Protein AF-A0A2D9TF20-F1 (afdb_monomer)

Foldseek 3Di:
DVVLLVLLVVLLVQLVVLLVVLVVLVPDDDPDPPDLDPRVLVSLLVNLVSLLVLLQSLVVNLLSLLVCVVVCVDPVVVVLLVPFDPLLSVLLVCSSCLSNVNDDPDDLLSVLNVLSPQLHDCPVPCVLLVVLLCVLAVVPPPDVSNVVQAWQDDPDPVRTGRSSSSSSSVSSSVVSCCPVVPHDNSVSSSVSSVSSSSSSVSSSVSVVVVVVVVVVVVVPPD

Nearest PDB structures (foldseek):
  8oi2-assembly1_B  TM=2.979E-01  e=5.729E-01  Helicobacter pylori G27
  8dl6-assembly1_A  TM=1.560E-01  e=9.876E+00  Homo sapiens

Solvent-accessible surface area (backbone atoms only — not comparable to full-atom values): 12323 Å² total; per-residue (Å²): 107,70,70,57,57,52,51,53,50,49,52,43,50,50,44,52,51,45,49,50,52,41,52,60,56,68,68,51,77,61,96,50,88,85,55,91,42,73,67,48,51,50,53,51,38,50,49,54,49,39,47,29,49,48,22,34,55,53,47,53,48,31,52,49,48,43,76,39,48,70,58,64,69,32,70,68,49,46,51,39,50,69,73,38,58,74,65,38,44,47,48,39,51,53,53,51,28,52,36,64,71,51,81,66,92,82,44,69,64,58,57,40,49,53,56,30,64,76,54,28,73,51,87,89,40,56,66,57,40,48,53,9,35,42,59,56,67,64,64,76,66,90,48,76,65,55,79,66,44,62,60,41,84,42,99,41,77,90,51,39,44,59,44,41,60,41,48,8,49,47,40,35,56,48,70,68,61,41,50,82,73,80,45,56,55,63,59,46,50,50,51,42,46,51,54,51,40,56,24,48,49,55,46,53,54,43,45,52,52,52,53,52,51,56,58,54,70,67,70,76,78,126

Sequence (222 aa):
MDQLFLALALVFNDLKGMSWFHLQLAQRPAEDAEAISGYNGQRTGMLIQSIRMIAGIIHELLELLRKFEDTLKDSEVRRVLGTVDVVARKQWRELVALANGKEGKSSELAKALMRVRHVTFHYYNPAALAVGYEDHFLSGRADPASAAAYFSDGETMERTRFYYADAAAHRMLEGMGGLSGGRDPAKAVAETARIVNEAIKPILIEFIRQRRKAARGKGTGT

Radius of gyration: 21.11 Å; Cα contacts (8 Å, |Δi|>4): 215; chains: 1; bounding box: 47×29×80 Å

Secondary structure (DSSP, 8-state):
-HHHHHHHHHHHHHHHHHHHHHHHHHTSPPSSTT---HHHHHHHHHHHHHHHHHHHHHHHHHHHHHHTHHHHTSHHHHHHHHHS-HHHHHHHHHHHHHHTT---S--HHHHHHHHHHHHS-GGG-HHHHHHHHIIIIIS----TTTTT-S-EE-SSTTTEE-HHHHHHHHHHHIIIIITTTT--HHHHHHHHHHHHHHHHHHHHHHHHHHHHHHHHHTSS--

Mean predicted aligned error: 7.96 Å

Structure (mmCIF, N/CA/C/O backbone):
data_AF-A0A2D9TF20-F1
#
_entry.id   AF-A0A2D9TF20-F1
#
loop_
_atom_site.group_PDB
_atom_site.id
_atom_site.type_symbol
_atom_site.label_atom_id
_atom_site.label_alt_id
_atom_site.label_comp_id
_atom_site.label_asym_id
_atom_site.label_entity_id
_atom_site.label_seq_id
_atom_site.pdbx_PDB_ins_code
_atom_site.Cartn_x
_atom_site.Cartn_y
_atom_site.Cartn_z
_atom_site.occupancy
_atom_site.B_iso_or_equiv
_atom_site.auth_seq_id
_atom_site.auth_comp_id
_atom_site.auth_asym_id
_atom_site.auth_atom_id
_atom_site.pdbx_PDB_model_num
ATOM 1 N N . MET A 1 1 ? -11.536 -9.910 17.970 1.00 85.62 1 MET A N 1
ATOM 2 C CA . MET A 1 1 ? -11.080 -8.501 18.001 1.00 85.62 1 MET A CA 1
ATOM 3 C C . MET A 1 1 ? -9.554 -8.364 18.023 1.00 85.62 1 MET A C 1
ATOM 5 O O . MET A 1 1 ? -9.035 -7.735 17.115 1.00 85.62 1 MET A O 1
ATOM 9 N N . ASP A 1 2 ? -8.822 -8.949 18.981 1.00 90.06 2 ASP A N 1
ATOM 10 C CA . ASP A 1 2 ? -7.355 -8.756 19.090 1.00 90.06 2 ASP A CA 1
ATOM 11 C C . ASP A 1 2 ? -6.576 -9.147 17.824 1.00 90.06 2 ASP A C 1
ATOM 13 O O . ASP A 1 2 ? -5.661 -8.437 17.422 1.00 90.06 2 ASP A O 1
ATOM 17 N N . GLN A 1 3 ? -6.998 -10.219 17.145 1.00 93.50 3 GLN A N 1
ATOM 18 C CA . GLN A 1 3 ? -6.426 -10.642 15.861 1.00 93.50 3 GLN A CA 1
ATOM 19 C C . GLN A 1 3 ? -6.528 -9.553 14.780 1.00 93.50 3 GLN A C 1
ATOM 21 O O . GLN A 1 3 ? -5.562 -9.311 14.065 1.00 93.50 3 GLN A O 1
ATOM 26 N N . LEU A 1 4 ? -7.672 -8.861 14.695 1.00 94.19 4 LEU A N 1
ATOM 27 C CA . LEU A 1 4 ? -7.872 -7.765 13.746 1.00 94.19 4 LEU A CA 1
ATOM 28 C C . LEU A 1 4 ? -6.923 -6.603 14.056 1.00 94.19 4 LEU A C 1
ATOM 30 O O . LEU A 1 4 ? -6.249 -6.112 13.161 1.00 94.19 4 LEU A O 1
ATOM 34 N N . PHE A 1 5 ? -6.837 -6.174 15.317 1.00 95.25 5 PHE A N 1
ATOM 35 C CA . PHE A 1 5 ? -5.965 -5.056 15.691 1.00 95.25 5 PHE A CA 1
ATOM 36 C C . PHE A 1 5 ? -4.477 -5.389 15.556 1.00 95.25 5 PHE A C 1
ATOM 38 O O . PHE A 1 5 ? -3.696 -4.513 15.191 1.00 95.25 5 PHE A O 1
ATOM 45 N N . LEU A 1 6 ? -4.085 -6.642 15.794 1.00 96.25 6 LEU A N 1
ATOM 46 C CA . LEU A 1 6 ? -2.729 -7.109 15.520 1.00 96.25 6 LEU A CA 1
ATOM 47 C C . LEU A 1 6 ? -2.416 -7.047 14.019 1.00 96.25 6 LEU A C 1
ATOM 49 O O . LEU A 1 6 ? -1.381 -6.507 13.636 1.00 96.25 6 LEU A O 1
ATOM 53 N N . ALA A 1 7 ? -3.328 -7.527 13.170 1.00 97.25 7 ALA A N 1
ATOM 54 C CA . ALA A 1 7 ? -3.173 -7.452 11.719 1.00 97.25 7 ALA A CA 1
ATOM 55 C C . ALA A 1 7 ? -3.120 -5.996 11.218 1.00 97.25 7 ALA A C 1
ATOM 57 O O . ALA A 1 7 ? -2.245 -5.651 10.432 1.00 97.25 7 ALA A O 1
ATOM 58 N N . LEU A 1 8 ? -3.981 -5.111 11.733 1.00 96.69 8 LEU A N 1
ATOM 59 C CA . LEU A 1 8 ? -3.942 -3.677 11.418 1.00 96.69 8 LEU A CA 1
ATOM 60 C C . LEU A 1 8 ? -2.616 -3.023 11.839 1.00 96.69 8 LEU A C 1
ATOM 62 O O . LEU A 1 8 ? -2.118 -2.143 11.139 1.00 96.69 8 LEU A O 1
ATOM 66 N N . ALA A 1 9 ? -2.030 -3.446 12.963 1.00 97.44 9 ALA A N 1
ATOM 67 C CA . ALA A 1 9 ? -0.724 -2.962 13.403 1.00 97.44 9 ALA A CA 1
ATOM 68 C C . ALA A 1 9 ? 0.411 -3.414 12.476 1.00 97.44 9 ALA A C 1
ATOM 70 O O . ALA A 1 9 ? 1.308 -2.617 12.194 1.00 97.44 9 ALA A O 1
ATOM 71 N N . LEU A 1 10 ? 0.356 -4.649 11.971 1.00 97.69 10 LEU A N 1
ATOM 72 C CA . LEU A 1 10 ? 1.299 -5.136 10.961 1.00 97.69 10 LEU A CA 1
ATOM 73 C C . LEU A 1 10 ? 1.160 -4.357 9.651 1.00 97.69 10 LEU A C 1
ATOM 75 O O . LEU A 1 10 ? 2.143 -3.785 9.195 1.00 97.69 10 LEU A O 1
ATOM 79 N N . VAL A 1 11 ? -0.064 -4.204 9.134 1.00 96.81 11 VAL A N 1
ATOM 80 C CA . VAL A 1 11 ? -0.332 -3.398 7.929 1.00 96.81 11 VAL A CA 1
ATOM 81 C C . VAL A 1 11 ? 0.218 -1.977 8.072 1.00 96.81 11 VAL A C 1
ATOM 83 O O . VAL A 1 11 ? 0.866 -1.471 7.158 1.00 96.81 11 VAL A O 1
ATOM 86 N N . PHE A 1 12 ? -0.004 -1.329 9.221 1.00 96.75 12 PHE A N 1
ATOM 87 C CA . PHE A 1 12 ? 0.538 0.006 9.484 1.00 96.75 12 PHE A CA 1
ATOM 88 C C . PHE A 1 12 ? 2.073 0.033 9.401 1.00 96.75 12 PHE A C 1
ATOM 90 O O . PHE A 1 12 ? 2.652 0.935 8.788 1.00 96.75 12 PHE A O 1
ATOM 97 N N . ASN A 1 13 ? 2.742 -0.948 10.014 1.00 97.44 13 ASN A N 1
ATOM 98 C CA . ASN A 1 13 ? 4.200 -1.043 9.989 1.00 97.44 13 ASN A CA 1
ATOM 99 C C . ASN A 1 13 ? 4.727 -1.287 8.571 1.00 97.44 13 ASN A C 1
ATOM 101 O O . ASN A 1 13 ? 5.670 -0.607 8.163 1.00 97.44 13 ASN A O 1
ATOM 105 N N . ASP A 1 14 ? 4.095 -2.183 7.816 1.00 96.38 14 ASP A N 1
ATOM 106 C CA . ASP A 1 14 ? 4.495 -2.528 6.452 1.00 96.38 14 ASP A CA 1
ATOM 107 C C . ASP A 1 14 ? 4.311 -1.338 5.507 1.00 96.38 14 ASP A C 1
ATOM 109 O O . ASP A 1 14 ? 5.239 -0.969 4.784 1.00 96.38 14 ASP A O 1
ATOM 113 N N . LEU A 1 15 ? 3.163 -0.650 5.570 1.00 94.62 15 LEU A N 1
ATOM 114 C CA . LEU A 1 15 ? 2.932 0.568 4.789 1.00 94.62 15 LEU A CA 1
ATOM 115 C C . LEU A 1 15 ? 3.922 1.667 5.154 1.00 94.62 15 LEU A C 1
ATOM 117 O O . LEU A 1 15 ? 4.441 2.340 4.262 1.00 94.62 15 LEU A O 1
ATOM 121 N N . LYS A 1 16 ? 4.203 1.869 6.448 1.00 94.00 16 LYS A N 1
ATOM 122 C CA . LYS A 1 16 ? 5.203 2.848 6.896 1.00 94.00 16 LYS A CA 1
ATOM 123 C C . LYS A 1 16 ? 6.591 2.500 6.352 1.00 94.00 16 LYS A C 1
ATOM 125 O O . LYS A 1 16 ? 7.258 3.381 5.812 1.00 94.00 16 LYS A O 1
ATOM 130 N N . GLY A 1 17 ? 7.018 1.247 6.498 1.00 94.62 17 GLY A N 1
ATOM 131 C CA . GLY A 1 17 ? 8.325 0.768 6.051 1.00 94.62 17 GLY A CA 1
ATOM 132 C C . GLY A 1 17 ? 8.493 0.890 4.540 1.00 94.62 17 GLY A C 1
ATOM 133 O O . GLY A 1 17 ? 9.471 1.472 4.076 1.00 94.62 17 GLY A O 1
ATOM 134 N N . MET A 1 18 ? 7.499 0.438 3.775 1.00 93.88 18 MET A N 1
ATOM 135 C CA . MET A 1 18 ? 7.530 0.518 2.315 1.00 93.88 18 MET A CA 1
ATOM 136 C C . MET A 1 18 ? 7.428 1.950 1.792 1.00 93.88 18 MET A C 1
ATOM 138 O O . MET A 1 18 ? 8.130 2.293 0.841 1.00 93.88 18 MET A O 1
ATOM 142 N N . SER A 1 19 ? 6.627 2.810 2.428 1.00 90.38 19 SER A N 1
ATOM 143 C CA . SER A 1 19 ? 6.580 4.238 2.074 1.00 90.38 19 SER A CA 1
ATOM 144 C C . SER A 1 19 ? 7.924 4.913 2.338 1.00 90.38 19 SER A C 1
ATOM 146 O O . SER A 1 19 ? 8.400 5.692 1.515 1.00 90.38 19 SER A O 1
ATOM 148 N N . TRP A 1 20 ? 8.571 4.592 3.462 1.00 90.88 20 TRP A N 1
ATOM 149 C CA . TRP A 1 20 ? 9.906 5.098 3.768 1.00 90.88 20 TRP A CA 1
ATOM 150 C C . TRP A 1 20 ? 10.942 4.616 2.750 1.00 90.88 20 TRP A C 1
ATOM 152 O O . TRP A 1 20 ? 11.675 5.434 2.203 1.00 90.88 20 TRP A O 1
ATOM 162 N N . PHE A 1 21 ? 10.963 3.316 2.442 1.00 92.25 21 PHE A N 1
ATOM 163 C CA . PHE A 1 21 ? 11.839 2.743 1.419 1.00 92.25 21 PHE A CA 1
ATOM 164 C C . PHE A 1 21 ? 11.663 3.436 0.060 1.00 92.25 21 PHE A C 1
ATOM 166 O O . PHE A 1 21 ? 12.650 3.847 -0.550 1.00 92.25 21 PHE A O 1
ATOM 173 N N . HIS A 1 22 ? 10.415 3.632 -0.378 1.00 90.81 22 HIS A N 1
ATOM 174 C CA . HIS A 1 22 ? 10.099 4.346 -1.614 1.00 90.81 22 HIS A CA 1
ATOM 175 C C . HIS A 1 22 ? 10.655 5.777 -1.608 1.00 90.81 22 HIS A C 1
ATOM 177 O O . HIS A 1 22 ? 11.316 6.183 -2.561 1.00 90.81 22 HIS A O 1
ATOM 183 N N . LEU A 1 23 ? 10.442 6.528 -0.521 1.00 88.88 23 LEU A N 1
ATOM 184 C CA . LEU A 1 23 ? 10.947 7.898 -0.382 1.00 88.88 23 LEU A CA 1
ATOM 185 C C . LEU A 1 23 ? 12.477 7.958 -0.429 1.00 88.88 23 LEU A C 1
ATOM 187 O O . LEU A 1 23 ? 13.030 8.803 -1.130 1.00 88.88 23 LEU A O 1
ATOM 191 N N . GLN A 1 24 ? 13.160 7.056 0.279 1.00 90.56 24 GLN A N 1
ATOM 192 C CA . GLN A 1 24 ? 14.624 6.988 0.276 1.00 90.56 24 GLN A CA 1
ATOM 193 C C . GLN A 1 24 ? 15.176 6.672 -1.115 1.00 90.56 24 GLN A C 1
ATOM 195 O O . GLN A 1 24 ? 16.173 7.252 -1.539 1.00 90.56 24 GLN A O 1
ATOM 200 N N . LEU A 1 25 ? 14.514 5.779 -1.850 1.00 89.38 25 LEU A N 1
ATOM 201 C CA . LEU A 1 25 ? 14.895 5.453 -3.217 1.00 89.38 25 LEU A CA 1
ATOM 202 C C . LEU A 1 25 ? 14.636 6.621 -4.182 1.00 89.38 25 LEU A C 1
ATOM 204 O O . LEU A 1 25 ? 15.485 6.917 -5.020 1.00 89.38 25 LEU A O 1
ATOM 208 N N . ALA A 1 26 ? 13.501 7.311 -4.043 1.00 86.38 26 ALA A N 1
ATOM 209 C CA . ALA A 1 26 ? 13.135 8.448 -4.888 1.00 86.38 26 ALA A CA 1
ATOM 210 C C . ALA A 1 26 ? 14.089 9.642 -4.719 1.00 86.38 26 ALA A C 1
ATOM 212 O O . ALA A 1 26 ? 14.324 10.376 -5.677 1.00 86.38 26 ALA A O 1
ATOM 213 N N . GLN A 1 27 ? 14.668 9.809 -3.525 1.00 88.06 27 GLN A N 1
ATOM 214 C CA . GLN A 1 27 ? 15.665 10.843 -3.225 1.00 88.06 27 GLN A CA 1
ATOM 215 C C . GLN A 1 27 ? 17.040 10.575 -3.848 1.00 88.06 27 GLN A C 1
ATOM 217 O O . GLN A 1 27 ? 17.848 11.498 -3.938 1.00 88.06 27 GLN A O 1
ATOM 222 N N . ARG A 1 28 ? 17.331 9.343 -4.285 1.00 86.25 28 ARG A N 1
ATOM 223 C CA . ARG A 1 28 ? 18.587 9.062 -4.989 1.00 86.25 28 ARG A CA 1
ATOM 224 C C . ARG A 1 28 ? 18.530 9.689 -6.385 1.00 86.25 28 ARG A C 1
ATOM 226 O O . ARG A 1 28 ? 17.554 9.426 -7.097 1.00 86.25 28 ARG A O 1
ATOM 233 N N . PRO A 1 29 ? 19.524 10.498 -6.787 1.00 82.88 29 PRO A N 1
ATOM 234 C CA . PRO A 1 29 ? 19.562 11.061 -8.130 1.00 82.88 29 PRO A CA 1
ATOM 235 C C . PRO A 1 29 ? 19.776 9.956 -9.172 1.00 82.88 29 PRO A C 1
ATOM 237 O O . PRO A 1 29 ? 20.287 8.881 -8.856 1.00 82.88 29 PRO A O 1
ATOM 240 N N . ALA A 1 30 ? 19.364 10.216 -10.411 1.00 82.06 30 ALA A N 1
ATOM 241 C CA . ALA A 1 30 ? 19.899 9.480 -11.554 1.00 82.06 30 ALA A CA 1
ATOM 242 C C . ALA A 1 30 ? 21.389 9.834 -11.720 1.00 82.06 30 ALA A C 1
ATOM 244 O O . ALA A 1 30 ? 21.788 10.936 -11.342 1.00 82.06 30 ALA A O 1
ATOM 245 N N . GLU A 1 31 ? 22.202 8.926 -12.268 1.00 80.38 31 GLU A N 1
ATOM 246 C CA . GLU A 1 31 ? 23.602 9.247 -12.614 1.00 80.38 31 GLU A CA 1
ATOM 247 C C . GLU A 1 31 ? 23.651 10.354 -13.677 1.00 80.38 31 GLU A C 1
ATOM 249 O O . GLU A 1 31 ? 24.335 11.360 -13.514 1.00 80.38 31 GLU A O 1
ATOM 254 N N . ASP A 1 32 ? 22.842 10.178 -14.717 1.00 83.62 32 ASP A N 1
ATOM 255 C CA . ASP A 1 32 ? 22.479 11.157 -15.736 1.00 83.62 32 ASP A CA 1
ATOM 256 C C . ASP A 1 32 ? 21.004 10.895 -16.069 1.00 83.62 32 ASP A C 1
ATOM 258 O O . ASP A 1 32 ? 20.616 9.746 -16.278 1.00 83.62 32 ASP A O 1
ATOM 262 N N . ALA A 1 33 ? 20.159 11.928 -16.031 1.00 74.12 33 ALA A N 1
ATOM 263 C CA . ALA A 1 33 ? 18.711 11.782 -16.187 1.00 74.12 33 ALA A CA 1
ATOM 264 C C . ALA A 1 33 ? 18.307 11.248 -17.571 1.00 74.12 33 ALA A C 1
ATOM 266 O O . ALA A 1 33 ? 17.284 10.573 -17.674 1.00 74.12 33 ALA A O 1
ATOM 267 N N . GLU A 1 34 ? 19.123 11.507 -18.594 1.00 76.25 34 GLU A N 1
ATOM 268 C CA . GLU A 1 34 ? 18.866 11.095 -19.979 1.00 76.25 34 GLU A CA 1
ATOM 269 C C . GLU A 1 34 ? 19.613 9.803 -20.353 1.00 76.25 34 GLU A C 1
ATOM 271 O O . GLU A 1 34 ? 19.370 9.213 -21.407 1.00 76.25 34 GLU A O 1
ATOM 276 N N . ALA A 1 35 ? 20.522 9.325 -19.495 1.00 81.38 35 ALA A N 1
ATOM 277 C CA . ALA A 1 35 ? 21.311 8.139 -19.790 1.00 81.38 35 ALA A CA 1
ATOM 278 C C . ALA A 1 35 ? 20.485 6.853 -19.676 1.00 81.38 35 ALA A C 1
ATOM 280 O O . ALA A 1 35 ? 19.881 6.538 -18.645 1.00 81.38 35 ALA A O 1
ATOM 281 N N . ILE A 1 36 ? 20.561 6.027 -20.715 1.00 80.25 36 ILE A N 1
ATOM 282 C CA . ILE A 1 36 ? 20.069 4.652 -20.683 1.00 80.25 36 ILE A CA 1
ATOM 283 C C . ILE A 1 36 ? 21.167 3.791 -20.051 1.00 80.25 36 ILE A C 1
ATOM 285 O O . ILE A 1 36 ? 22.107 3.368 -20.722 1.00 80.25 36 ILE A O 1
ATOM 289 N N . SER A 1 37 ? 21.075 3.569 -18.738 1.00 83.50 37 SER A N 1
ATOM 290 C CA . SER A 1 37 ? 22.067 2.806 -17.971 1.00 83.50 37 SER A CA 1
ATOM 291 C C . SER A 1 37 ? 21.426 1.737 -17.086 1.00 83.50 37 SER A C 1
ATOM 293 O O . SER A 1 37 ? 20.273 1.855 -16.662 1.00 83.50 37 SER A O 1
ATOM 295 N N . GLY A 1 38 ? 22.199 0.697 -16.753 1.00 81.94 38 GLY A N 1
ATOM 296 C CA . GLY A 1 38 ? 21.766 -0.339 -15.811 1.00 81.94 38 GLY A CA 1
ATOM 297 C C . GLY A 1 38 ? 21.434 0.223 -14.425 1.00 81.94 38 GLY A C 1
ATOM 298 O O . GLY A 1 38 ? 20.494 -0.250 -13.786 1.00 81.94 38 GLY A O 1
ATOM 299 N N . TYR A 1 39 ? 22.132 1.282 -13.992 1.00 85.69 39 TYR A N 1
ATOM 300 C CA . TYR A 1 39 ? 21.828 2.005 -12.755 1.00 85.69 39 TYR A CA 1
ATOM 301 C C . TYR A 1 39 ? 20.440 2.656 -12.807 1.00 85.69 39 TYR A C 1
ATOM 303 O O . TYR A 1 39 ? 19.607 2.430 -11.924 1.00 85.69 39 TYR A O 1
ATOM 311 N N . ASN A 1 40 ? 20.157 3.424 -13.864 1.00 84.31 40 ASN A N 1
ATOM 312 C CA . ASN A 1 40 ? 18.869 4.096 -14.033 1.00 84.31 40 ASN A CA 1
ATOM 313 C C . ASN A 1 40 ? 17.721 3.091 -14.197 1.00 84.31 40 ASN A C 1
ATOM 315 O O . ASN A 1 40 ? 16.652 3.277 -13.605 1.00 84.31 40 ASN A O 1
ATOM 319 N N . GLY A 1 41 ? 17.959 1.995 -14.926 1.00 83.94 41 GLY A N 1
ATOM 320 C CA . GLY A 1 41 ? 17.024 0.878 -15.051 1.00 83.94 41 GLY A CA 1
ATOM 321 C C . GLY A 1 41 ? 16.738 0.208 -13.705 1.00 83.94 41 GLY A C 1
ATOM 322 O O . GLY A 1 41 ? 15.575 0.025 -13.340 1.00 83.94 41 GLY A O 1
ATOM 323 N N . GLN A 1 42 ? 17.780 -0.083 -12.917 1.00 87.31 42 GLN A N 1
ATOM 324 C CA . GLN A 1 42 ? 17.652 -0.651 -11.571 1.00 87.31 42 GLN A CA 1
ATOM 325 C C . GLN A 1 42 ? 16.821 0.258 -10.671 1.00 87.31 42 GLN A C 1
ATOM 327 O O . GLN A 1 42 ? 15.842 -0.184 -10.070 1.00 87.31 42 GLN A O 1
ATOM 332 N N . ARG A 1 43 ? 17.188 1.538 -10.594 1.00 87.75 43 ARG A N 1
ATOM 333 C CA . ARG A 1 43 ? 16.513 2.528 -9.754 1.00 87.75 43 ARG A CA 1
ATOM 334 C C . ARG A 1 43 ? 15.037 2.663 -10.125 1.00 87.75 43 ARG A C 1
ATOM 336 O O . ARG A 1 43 ? 14.179 2.588 -9.246 1.00 87.75 43 ARG A O 1
ATOM 343 N N . THR A 1 44 ? 14.740 2.834 -11.412 1.00 84.81 44 THR A N 1
ATOM 344 C CA . THR A 1 44 ? 13.367 3.000 -11.914 1.00 84.81 44 THR A CA 1
ATOM 345 C C . THR A 1 44 ? 12.532 1.752 -11.659 1.00 84.81 44 THR A C 1
ATOM 347 O O . THR A 1 44 ? 11.431 1.845 -11.114 1.00 84.81 44 THR A O 1
ATOM 350 N N . GLY A 1 45 ? 13.080 0.572 -11.948 1.00 85.62 45 GLY A N 1
ATOM 351 C CA . GLY A 1 45 ? 12.410 -0.685 -11.651 1.00 85.62 45 GLY A CA 1
ATOM 352 C C . GLY A 1 45 ? 12.137 -0.859 -10.152 1.00 85.62 45 GLY A C 1
ATOM 353 O O . GLY A 1 45 ? 11.039 -1.258 -9.769 1.00 85.62 45 GLY A O 1
ATOM 354 N N . MET A 1 46 ? 13.089 -0.521 -9.272 1.00 89.56 46 MET A N 1
ATOM 355 C CA . MET A 1 46 ? 12.881 -0.591 -7.817 1.00 89.56 46 MET A CA 1
ATOM 356 C C . MET A 1 46 ? 11.796 0.390 -7.344 1.00 89.56 46 MET A C 1
ATOM 358 O O . MET A 1 46 ? 11.017 0.052 -6.449 1.00 89.56 46 MET A O 1
ATOM 362 N N . LEU A 1 47 ? 11.698 1.579 -7.953 1.00 86.75 47 LEU A N 1
ATOM 363 C CA . LEU A 1 47 ? 10.631 2.541 -7.660 1.00 86.75 47 LEU A CA 1
ATOM 364 C C . LEU A 1 47 ? 9.267 1.955 -8.026 1.00 86.75 47 LEU A C 1
ATOM 366 O O . LEU A 1 47 ? 8.374 1.910 -7.178 1.00 86.75 47 LEU A O 1
ATOM 370 N N . ILE A 1 48 ? 9.129 1.417 -9.236 1.00 83.50 48 ILE A N 1
ATOM 371 C CA . ILE A 1 48 ? 7.895 0.768 -9.702 1.00 83.50 48 ILE A CA 1
ATOM 372 C C . ILE A 1 48 ? 7.535 -0.434 -8.825 1.00 83.50 48 ILE A C 1
ATOM 374 O O . ILE A 1 48 ? 6.388 -0.587 -8.399 1.00 83.50 48 ILE A O 1
ATOM 378 N N . GLN A 1 49 ? 8.518 -1.266 -8.489 1.00 87.62 49 GLN A N 1
ATOM 379 C CA . GLN A 1 49 ? 8.330 -2.407 -7.602 1.00 87.62 49 GLN A CA 1
ATOM 380 C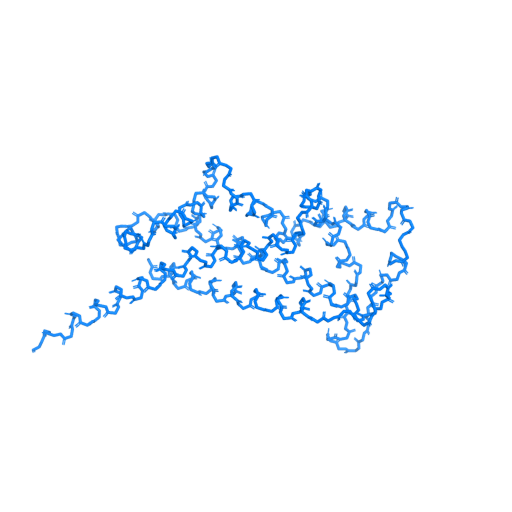 C . GLN A 1 49 ? 7.822 -1.966 -6.226 1.00 87.62 49 GLN A C 1
ATOM 382 O O . GLN A 1 49 ? 6.875 -2.556 -5.711 1.00 87.62 49 GLN A O 1
ATOM 387 N N . SER A 1 50 ? 8.397 -0.914 -5.638 1.00 89.00 50 SER A N 1
ATOM 388 C CA . SER A 1 50 ? 7.949 -0.408 -4.336 1.00 89.00 50 SER A CA 1
ATOM 389 C C . SER A 1 50 ? 6.497 0.084 -4.365 1.00 89.00 50 SER A C 1
ATOM 391 O O . SER A 1 50 ? 5.747 -0.193 -3.432 1.00 89.00 50 SER A O 1
ATOM 393 N N . ILE A 1 51 ? 6.064 0.719 -5.461 1.00 84.81 51 ILE A N 1
ATOM 394 C CA . ILE A 1 51 ? 4.671 1.146 -5.670 1.00 84.81 51 ILE A CA 1
ATOM 395 C C . ILE A 1 51 ? 3.744 -0.069 -5.711 1.00 84.81 51 ILE A C 1
ATOM 397 O O . ILE A 1 51 ? 2.722 -0.086 -5.026 1.00 84.81 51 ILE A O 1
ATOM 401 N N . ARG A 1 52 ? 4.119 -1.108 -6.464 1.00 84.88 52 ARG A N 1
ATOM 402 C CA . ARG A 1 52 ? 3.359 -2.365 -6.537 1.00 84.88 52 ARG A CA 1
ATOM 403 C C . ARG A 1 52 ? 3.266 -3.056 -5.175 1.00 84.88 52 ARG A C 1
ATOM 405 O O . ARG A 1 52 ? 2.199 -3.534 -4.816 1.00 84.88 52 ARG A O 1
ATOM 412 N N . MET A 1 53 ? 4.338 -3.047 -4.382 1.00 89.06 53 MET A N 1
ATOM 413 C CA . MET A 1 53 ? 4.330 -3.601 -3.021 1.00 89.06 53 MET A CA 1
ATOM 414 C C . MET A 1 53 ? 3.417 -2.815 -2.073 1.00 89.06 53 MET A C 1
ATOM 416 O O . MET A 1 53 ? 2.642 -3.418 -1.334 1.00 89.06 53 MET A O 1
ATOM 420 N N . ILE A 1 54 ? 3.461 -1.478 -2.115 1.00 89.19 54 ILE A N 1
ATOM 421 C CA . ILE A 1 54 ? 2.547 -0.621 -1.343 1.00 89.19 54 ILE A CA 1
ATOM 422 C C . ILE A 1 54 ? 1.098 -0.899 -1.744 1.00 89.19 54 ILE A C 1
ATOM 424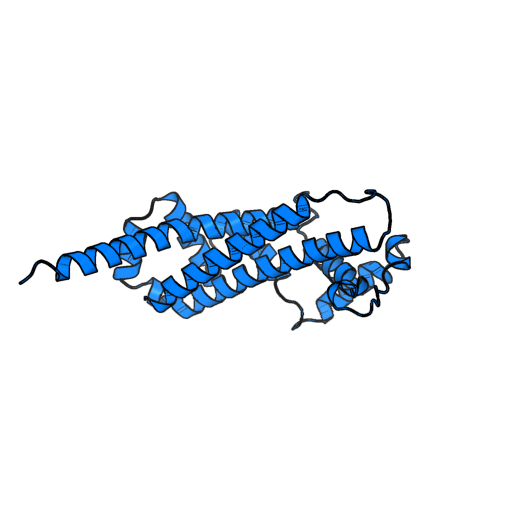 O O . ILE A 1 54 ? 0.242 -1.084 -0.879 1.00 89.19 54 ILE A O 1
ATOM 428 N N . ALA A 1 55 ? 0.834 -0.966 -3.051 1.00 85.38 55 ALA A N 1
ATOM 429 C CA . ALA A 1 55 ? -0.473 -1.328 -3.568 1.00 85.38 55 ALA A CA 1
ATOM 430 C C . ALA A 1 55 ? -0.918 -2.695 -3.029 1.00 85.38 55 ALA A C 1
ATOM 432 O O . ALA A 1 55 ? -2.026 -2.807 -2.511 1.00 85.38 55 ALA A O 1
ATOM 433 N N . GLY A 1 56 ? -0.016 -3.681 -3.061 1.00 86.56 56 GLY A N 1
ATOM 434 C CA . GLY A 1 56 ? -0.133 -5.004 -2.443 1.00 86.56 56 GLY A CA 1
ATOM 435 C C . GLY A 1 56 ? -0.686 -4.987 -1.040 1.00 86.56 56 GLY A C 1
ATOM 436 O O . GLY A 1 56 ? -1.745 -5.549 -0.771 1.00 86.56 56 GLY A O 1
ATOM 437 N N . ILE A 1 57 ? 0.015 -4.287 -0.158 1.00 92.50 57 ILE A N 1
ATOM 438 C CA . ILE A 1 57 ? -0.353 -4.192 1.253 1.00 92.50 57 ILE A CA 1
ATOM 439 C C . ILE A 1 57 ? -1.741 -3.556 1.415 1.00 92.50 57 ILE A C 1
ATOM 441 O O . ILE A 1 57 ? -2.536 -3.996 2.244 1.00 92.50 57 ILE A O 1
ATOM 445 N N . ILE A 1 58 ? -2.063 -2.541 0.608 1.00 90.38 58 ILE A N 1
ATOM 446 C CA . ILE A 1 58 ? -3.383 -1.901 0.627 1.00 90.38 58 ILE A CA 1
ATOM 447 C C . ILE A 1 58 ? -4.481 -2.880 0.189 1.00 90.38 58 ILE A C 1
ATOM 449 O O . ILE A 1 58 ? -5.546 -2.901 0.800 1.00 90.38 58 ILE A O 1
ATOM 453 N N . HIS A 1 59 ? -4.255 -3.688 -0.846 1.00 87.50 59 HIS A N 1
ATOM 454 C CA . HIS A 1 59 ? -5.230 -4.692 -1.273 1.00 87.50 59 HIS A CA 1
ATOM 455 C C . HIS A 1 59 ? -5.470 -5.748 -0.193 1.00 87.50 59 HIS A C 1
ATOM 457 O O . HIS A 1 59 ? -6.622 -5.994 0.157 1.00 87.50 59 HIS A O 1
ATOM 463 N N . GLU A 1 60 ? -4.403 -6.289 0.398 1.00 91.69 60 GLU A N 1
ATOM 464 C CA . GLU A 1 60 ? -4.501 -7.240 1.515 1.00 91.69 60 GLU A CA 1
ATOM 465 C C . GLU A 1 60 ? -5.240 -6.636 2.716 1.00 91.69 60 GLU A C 1
ATOM 467 O O . GLU A 1 60 ? -6.044 -7.304 3.365 1.00 91.69 60 GLU A O 1
ATOM 472 N N . LEU A 1 61 ? -5.046 -5.342 2.990 1.00 93.81 61 LEU A N 1
ATOM 473 C CA . LEU A 1 61 ? -5.828 -4.622 3.993 1.00 93.81 61 LEU A CA 1
ATOM 474 C C . LEU A 1 61 ? -7.321 -4.576 3.642 1.00 93.81 61 LEU A C 1
ATOM 476 O O . LEU A 1 61 ? -8.152 -4.789 4.523 1.00 93.81 61 LEU A O 1
ATOM 480 N N . LEU A 1 62 ? -7.688 -4.280 2.393 1.00 90.69 62 LEU A N 1
ATOM 481 C CA . LEU A 1 62 ? -9.097 -4.261 1.986 1.00 90.69 62 LEU A CA 1
ATOM 482 C C . LEU A 1 62 ? -9.727 -5.654 2.129 1.00 90.69 62 LEU A C 1
ATOM 484 O O . LEU A 1 62 ? -10.826 -5.772 2.672 1.00 90.69 62 LEU A O 1
ATOM 488 N N . GLU A 1 63 ? -9.008 -6.705 1.736 1.00 91.31 63 GLU A N 1
ATOM 489 C CA . GLU A 1 63 ? -9.441 -8.094 1.922 1.00 91.31 63 GLU A CA 1
ATOM 490 C C . GLU A 1 63 ? -9.568 -8.469 3.406 1.00 91.31 63 GLU A C 1
ATOM 492 O O . GLU A 1 63 ? -10.558 -9.087 3.810 1.00 91.31 63 GLU A O 1
ATOM 497 N N . LEU A 1 64 ? -8.632 -8.025 4.251 1.00 94.69 64 LEU A N 1
ATOM 498 C CA . LEU A 1 64 ? -8.707 -8.181 5.703 1.00 94.69 64 LEU A CA 1
ATOM 499 C C . LEU A 1 64 ? -9.966 -7.510 6.269 1.00 94.69 64 LEU A C 1
ATOM 501 O O . LEU A 1 64 ? -10.705 -8.128 7.034 1.00 94.69 64 LEU A O 1
ATOM 505 N N . LEU A 1 65 ? -10.233 -6.256 5.900 1.00 94.06 65 LEU A N 1
ATOM 506 C CA . LEU A 1 65 ? -11.398 -5.515 6.392 1.00 94.06 65 LEU A CA 1
ATOM 507 C C . LEU A 1 65 ? -12.714 -6.158 5.954 1.00 94.06 65 LEU A C 1
ATOM 509 O O . LEU A 1 65 ? -13.647 -6.226 6.755 1.00 94.06 65 LEU A O 1
ATOM 513 N N . ARG A 1 66 ? -12.766 -6.671 4.721 1.00 92.56 66 ARG A N 1
ATOM 514 C CA . ARG A 1 66 ? -13.899 -7.441 4.196 1.00 92.56 66 ARG A CA 1
ATOM 515 C C . ARG A 1 66 ? -14.103 -8.732 4.989 1.00 92.56 66 ARG A C 1
ATOM 517 O O . ARG A 1 66 ? -15.206 -9.014 5.446 1.00 92.56 66 ARG A O 1
ATOM 524 N N . LYS A 1 67 ? -13.029 -9.490 5.232 1.00 94.81 67 LYS A N 1
ATOM 525 C CA . LYS A 1 67 ? -13.059 -10.741 6.010 1.00 94.81 67 LYS A CA 1
ATOM 526 C C . LYS A 1 67 ? -13.508 -10.535 7.460 1.00 94.81 67 LYS A C 1
ATOM 528 O O . LYS A 1 67 ? -14.131 -11.421 8.036 1.00 94.81 67 LYS A O 1
ATOM 533 N N . PHE A 1 68 ? -13.189 -9.388 8.055 1.00 94.75 68 PHE A N 1
ATOM 534 C CA . PHE A 1 68 ? -13.524 -9.060 9.442 1.00 94.75 68 PHE A CA 1
ATOM 535 C C . PHE A 1 68 ? -14.748 -8.132 9.579 1.00 94.75 68 PHE A C 1
ATOM 537 O O . PHE A 1 68 ? -14.927 -7.543 10.649 1.00 94.75 68 PHE A O 1
ATOM 544 N N . GLU A 1 69 ? -15.617 -8.018 8.561 1.00 92.69 69 GLU A N 1
ATOM 545 C CA . GLU A 1 69 ? -16.770 -7.094 8.564 1.00 92.69 69 GLU A CA 1
ATOM 546 C C . GLU A 1 69 ? -17.637 -7.222 9.830 1.00 92.69 69 GLU A C 1
ATOM 548 O O . GLU A 1 69 ? -18.034 -6.219 10.426 1.00 92.69 69 GLU A O 1
ATOM 553 N N . ASP A 1 70 ? -17.892 -8.442 10.302 1.00 92.06 70 ASP A N 1
ATOM 554 C CA . ASP A 1 70 ? -18.713 -8.650 11.498 1.00 92.06 70 ASP A CA 1
ATOM 555 C C . ASP A 1 70 ? -17.994 -8.257 12.790 1.00 92.06 70 ASP A C 1
ATOM 557 O O . ASP A 1 70 ? -18.601 -7.666 13.683 1.00 92.06 70 ASP A O 1
ATOM 561 N N . THR A 1 71 ? -16.673 -8.459 12.861 1.00 93.19 71 THR A N 1
ATOM 562 C CA . THR A 1 71 ? -15.868 -7.949 13.984 1.00 93.19 71 THR A CA 1
ATOM 563 C C . THR A 1 71 ? -15.887 -6.420 14.017 1.00 93.19 71 THR A C 1
ATOM 565 O O . THR A 1 71 ? -15.912 -5.832 15.095 1.00 93.19 71 THR A O 1
ATOM 568 N N . LEU A 1 72 ? -15.933 -5.753 12.859 1.00 91.06 72 LEU A N 1
ATOM 569 C CA . LEU A 1 72 ? -16.023 -4.290 12.781 1.00 91.06 72 LEU A CA 1
ATOM 570 C C . LEU A 1 72 ? -17.336 -3.732 13.351 1.00 91.06 72 LEU A C 1
ATOM 572 O O . LEU A 1 72 ? -17.396 -2.559 13.729 1.00 91.06 72 LEU A O 1
ATOM 576 N N . LYS A 1 73 ? -18.388 -4.556 13.428 1.00 90.31 73 LYS A N 1
ATOM 577 C CA . LYS A 1 73 ? -19.691 -4.181 13.994 1.00 90.31 73 LYS A CA 1
ATOM 578 C C . LYS A 1 73 ? -19.750 -4.361 15.515 1.00 90.31 73 LYS A C 1
ATOM 580 O O . LYS A 1 73 ? -20.714 -3.875 16.109 1.00 90.31 73 LYS A O 1
ATOM 585 N N . ASP A 1 74 ? -18.748 -4.991 16.130 1.00 93.12 74 ASP A N 1
ATOM 586 C CA . ASP A 1 74 ? -18.696 -5.257 17.569 1.00 93.12 74 ASP A CA 1
ATOM 587 C C . ASP A 1 74 ? -18.753 -3.960 18.399 1.00 93.12 74 ASP A C 1
ATOM 589 O O . ASP A 1 74 ? -18.164 -2.930 18.052 1.00 93.12 74 ASP A O 1
ATOM 593 N N . SER A 1 75 ? -19.469 -4.014 19.522 1.00 91.56 75 SER A N 1
ATOM 594 C CA . SER A 1 75 ? -19.592 -2.916 20.484 1.00 91.56 75 SER A CA 1
ATOM 595 C C . SER A 1 75 ? -18.244 -2.389 20.998 1.00 91.56 75 SER A C 1
ATOM 597 O O . SER A 1 75 ? -18.099 -1.183 21.209 1.00 91.56 75 SER A O 1
ATOM 599 N N . GLU A 1 76 ? -17.248 -3.259 21.171 1.00 89.62 76 GLU A N 1
ATOM 600 C CA . GLU A 1 76 ? -15.915 -2.898 21.649 1.00 89.62 76 GLU A CA 1
ATOM 601 C C . GLU A 1 76 ? -15.138 -2.142 20.565 1.00 89.62 76 GLU A C 1
ATOM 603 O O . GLU A 1 76 ? -14.564 -1.087 20.839 1.00 89.62 76 GLU A O 1
ATOM 608 N N . VAL A 1 77 ? -15.223 -2.588 19.307 1.00 91.25 77 VAL A N 1
ATOM 609 C CA . VAL A 1 77 ? -14.650 -1.863 18.160 1.00 91.25 77 VAL A CA 1
ATOM 610 C C . VAL A 1 77 ? -15.317 -0.500 17.999 1.00 91.25 77 VAL A C 1
ATOM 612 O O . VAL A 1 77 ? -14.634 0.518 17.871 1.00 91.25 77 VAL A O 1
ATOM 615 N N . ARG A 1 78 ? -16.651 -0.440 18.081 1.00 91.44 78 ARG A N 1
ATOM 616 C CA . ARG A 1 78 ? -17.399 0.827 18.038 1.00 91.44 78 ARG A CA 1
ATOM 617 C C . ARG A 1 78 ? -16.983 1.781 19.153 1.00 91.44 78 ARG A C 1
ATOM 619 O O . ARG A 1 78 ? -16.908 2.983 18.908 1.00 91.44 78 ARG A O 1
ATOM 626 N N . ARG A 1 79 ? -16.682 1.265 20.348 1.00 91.69 79 ARG A N 1
ATOM 627 C CA . ARG A 1 79 ? -16.184 2.066 21.474 1.00 91.69 79 ARG A CA 1
ATOM 628 C C . ARG A 1 79 ? -14.824 2.684 21.164 1.00 91.69 79 ARG A C 1
ATOM 630 O O . ARG A 1 79 ? -14.671 3.886 21.356 1.00 91.69 79 ARG A O 1
ATOM 637 N N . VAL A 1 80 ? -13.877 1.901 20.638 1.00 93.81 80 VAL A N 1
ATOM 638 C CA . VAL A 1 80 ? -12.566 2.408 20.186 1.00 93.81 80 VAL A CA 1
ATOM 639 C C . VAL A 1 80 ? -12.745 3.497 19.127 1.00 93.81 80 VAL A C 1
ATOM 641 O O . VAL A 1 80 ? -12.184 4.585 19.248 1.00 93.81 80 VAL A O 1
ATOM 644 N N . LEU A 1 81 ? -13.583 3.254 18.118 1.00 91.56 81 LEU A N 1
ATOM 645 C CA . LEU A 1 81 ? -13.853 4.232 17.059 1.00 91.56 81 LEU A CA 1
ATOM 646 C C . LEU A 1 81 ? -14.543 5.499 17.585 1.00 91.56 81 LEU A C 1
ATOM 648 O O . LEU A 1 81 ? -14.284 6.593 17.084 1.00 91.56 81 LEU A O 1
ATOM 652 N N . GLY A 1 82 ? -15.401 5.367 18.599 1.00 91.44 82 GLY A N 1
ATOM 653 C CA . GLY A 1 82 ? -16.113 6.469 19.248 1.00 91.44 82 GLY A CA 1
ATOM 654 C C . GLY A 1 82 ? -15.203 7.467 19.968 1.00 91.44 82 GLY A C 1
ATOM 655 O O . GLY A 1 82 ? -15.592 8.623 20.136 1.00 91.44 82 GLY A O 1
ATOM 656 N N . THR A 1 83 ? -13.988 7.052 20.327 1.00 91.75 83 THR A N 1
ATOM 657 C CA . THR A 1 83 ? -12.978 7.874 21.015 1.00 91.75 83 THR A CA 1
ATOM 658 C C . THR A 1 83 ? -11.906 8.457 20.090 1.00 91.75 83 THR A C 1
ATOM 660 O O . THR A 1 83 ? -11.145 9.325 20.506 1.00 91.75 83 THR A O 1
ATOM 663 N N . VAL A 1 84 ? -11.853 8.012 18.832 1.00 93.62 84 VAL A N 1
ATOM 664 C CA . VAL A 1 84 ? -10.967 8.571 17.798 1.00 93.62 84 VAL A CA 1
ATOM 665 C C . VAL A 1 84 ? -11.554 9.875 17.248 1.00 93.62 84 VAL A C 1
ATOM 667 O O . VAL A 1 84 ? -12.776 10.032 17.214 1.00 93.62 84 VAL A O 1
ATOM 670 N N . ASP A 1 85 ? -10.711 10.812 16.809 1.00 92.19 85 ASP A N 1
ATOM 671 C CA . ASP A 1 85 ? -11.151 12.089 16.242 1.00 92.19 85 ASP A CA 1
ATOM 672 C C . ASP A 1 85 ? -12.033 11.916 14.987 1.00 92.19 85 ASP A C 1
ATOM 674 O O . ASP A 1 85 ? -12.072 10.868 14.335 1.00 92.19 85 ASP A O 1
ATOM 678 N N . VAL A 1 86 ? -12.787 12.967 14.656 1.00 90.12 86 VAL A N 1
ATOM 679 C CA . VAL A 1 86 ? -13.796 12.927 13.586 1.00 90.12 86 VAL A CA 1
ATOM 680 C C . VAL A 1 86 ? -13.171 12.675 12.210 1.00 90.12 86 VAL A C 1
ATOM 682 O O . VAL A 1 86 ? -13.796 12.000 11.386 1.00 90.12 86 VAL A O 1
ATOM 685 N N . VAL A 1 87 ? -11.957 13.178 11.961 1.00 88.56 87 VAL A N 1
ATOM 686 C CA . VAL A 1 87 ? -11.276 13.051 10.665 1.00 88.56 87 VAL A CA 1
ATOM 687 C C . VAL A 1 87 ? -10.822 11.612 10.459 1.00 88.56 87 VAL A C 1
ATOM 689 O O . VAL A 1 87 ? -11.231 10.986 9.479 1.00 88.56 87 VAL A O 1
ATOM 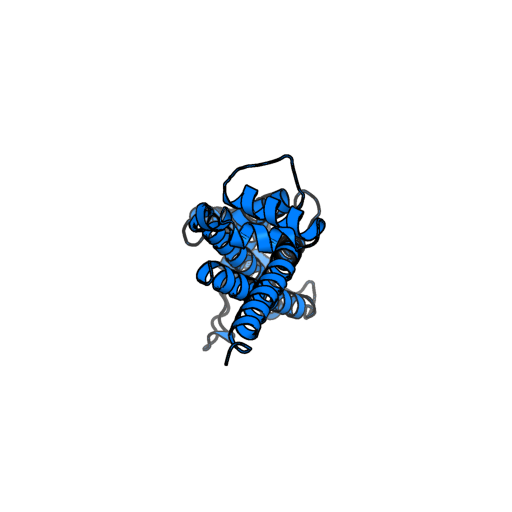692 N N . ALA A 1 88 ? -10.084 11.046 11.413 1.00 88.62 88 ALA A N 1
ATOM 693 C CA . ALA A 1 88 ? -9.619 9.664 11.329 1.00 88.62 88 ALA A CA 1
ATOM 694 C C . ALA A 1 88 ? -10.793 8.672 11.302 1.00 88.62 88 ALA A C 1
ATOM 696 O O . ALA A 1 88 ? -10.800 7.721 10.518 1.00 88.62 88 ALA A O 1
ATOM 697 N N . ARG A 1 89 ? -11.865 8.935 12.065 1.00 90.56 89 ARG A N 1
ATOM 698 C CA . ARG A 1 89 ? -13.094 8.125 12.012 1.00 90.56 89 ARG A CA 1
ATOM 699 C C . ARG A 1 89 ? -13.774 8.188 10.644 1.00 90.56 89 ARG A C 1
ATOM 701 O O . ARG A 1 89 ? -14.325 7.186 10.189 1.00 90.56 89 ARG A O 1
ATOM 708 N N . LYS A 1 90 ? -13.774 9.353 9.988 1.00 89.06 90 LYS A N 1
ATOM 709 C CA . LYS A 1 90 ? -14.300 9.502 8.624 1.00 89.06 90 LYS A CA 1
ATOM 710 C C . LYS A 1 90 ? -13.464 8.688 7.636 1.00 89.06 90 LYS A C 1
ATOM 712 O O . LYS A 1 90 ? -14.045 7.876 6.924 1.00 89.06 90 LYS A O 1
ATOM 717 N N . GLN A 1 91 ? -12.141 8.845 7.652 1.00 88.38 91 GLN A N 1
ATOM 718 C CA . GLN A 1 91 ? -11.227 8.105 6.771 1.00 88.38 91 GLN A CA 1
ATOM 719 C C . GLN A 1 91 ? -11.350 6.587 6.967 1.00 88.38 91 GLN A C 1
ATOM 721 O O . GLN A 1 91 ? -11.437 5.841 5.996 1.00 88.38 91 GLN A O 1
ATOM 726 N N . TRP A 1 92 ? -11.463 6.129 8.215 1.00 91.94 92 TRP A N 1
ATOM 727 C CA . TRP A 1 92 ? -11.711 4.723 8.529 1.00 91.94 92 TRP A CA 1
ATOM 728 C C . TRP A 1 92 ? -13.022 4.199 7.943 1.00 91.94 92 TRP A C 1
ATOM 730 O O . TRP A 1 92 ? -13.052 3.126 7.348 1.00 91.94 92 TRP A O 1
ATOM 740 N N . ARG A 1 93 ? -14.121 4.951 8.083 1.00 89.88 93 ARG A N 1
ATOM 741 C CA . ARG A 1 93 ? -15.409 4.547 7.502 1.00 89.88 93 ARG A CA 1
ATOM 742 C C . ARG A 1 93 ? -15.353 4.475 5.984 1.00 89.88 93 ARG A C 1
ATOM 744 O O . ARG A 1 93 ? -15.943 3.560 5.427 1.00 89.88 93 ARG A O 1
ATOM 751 N N . GLU A 1 94 ? -14.663 5.407 5.333 1.00 87.75 94 GLU A N 1
ATOM 752 C CA . GLU A 1 94 ? -14.459 5.364 3.881 1.00 87.75 94 GLU A CA 1
ATOM 753 C C . GLU A 1 94 ? -13.667 4.120 3.467 1.00 87.75 94 GLU A C 1
ATOM 755 O O . GLU A 1 94 ? -14.080 3.410 2.553 1.00 87.75 94 GLU A O 1
ATOM 760 N N . LEU A 1 95 ? -12.591 3.805 4.192 1.00 89.19 95 LEU A N 1
ATOM 761 C CA . LEU A 1 95 ? -11.780 2.611 3.963 1.00 89.19 95 LEU A CA 1
ATOM 762 C C . LEU A 1 95 ? -12.600 1.315 4.121 1.00 89.19 95 LEU A C 1
ATOM 764 O O . LEU A 1 95 ? -12.553 0.441 3.258 1.00 89.19 95 LEU A O 1
ATOM 768 N N . VAL A 1 96 ? -13.402 1.207 5.186 1.00 90.94 96 VAL A N 1
ATOM 769 C CA . VAL A 1 96 ? -14.282 0.048 5.429 1.00 90.94 96 VAL A CA 1
ATOM 770 C C . VAL A 1 96 ? -15.421 -0.028 4.408 1.00 90.94 96 VAL A C 1
ATOM 772 O O . VAL A 1 96 ? -15.787 -1.121 3.979 1.00 90.94 96 VAL A O 1
ATOM 775 N N . ALA A 1 97 ? -16.003 1.104 4.008 1.00 87.62 97 ALA A N 1
ATOM 776 C CA . ALA A 1 97 ? -17.049 1.131 2.987 1.00 87.62 97 ALA A CA 1
ATOM 777 C C . ALA A 1 97 ? -16.512 0.625 1.643 1.00 87.62 97 ALA A C 1
ATOM 779 O O . ALA A 1 97 ? -17.148 -0.221 1.011 1.00 87.62 97 ALA A O 1
ATOM 780 N N . LEU A 1 98 ? -15.306 1.062 1.267 1.00 84.00 98 LEU A N 1
ATOM 781 C CA . LEU A 1 98 ? -14.635 0.606 0.056 1.00 84.00 98 LEU A CA 1
ATOM 782 C C . LEU A 1 98 ? -14.326 -0.895 0.095 1.00 84.00 98 LEU A C 1
ATOM 784 O O . LEU A 1 98 ? -14.629 -1.596 -0.867 1.00 84.00 98 LEU A O 1
ATOM 788 N N . ALA A 1 99 ? -13.785 -1.400 1.209 1.00 87.38 99 ALA A N 1
ATOM 789 C CA . ALA A 1 99 ? -13.512 -2.830 1.385 1.00 87.38 99 ALA A CA 1
ATOM 790 C C . ALA A 1 99 ? -14.762 -3.709 1.169 1.00 87.38 99 ALA A C 1
ATOM 792 O O . ALA A 1 99 ? -14.659 -4.845 0.716 1.00 87.38 99 ALA A O 1
ATOM 793 N N . ASN A 1 100 ? -15.951 -3.166 1.448 1.00 85.44 100 ASN A N 1
ATOM 794 C CA . ASN A 1 100 ? -17.232 -3.858 1.304 1.00 85.44 100 ASN A CA 1
ATOM 795 C C . ASN A 1 100 ? -17.978 -3.531 -0.003 1.00 85.44 100 ASN A C 1
ATOM 797 O O . ASN A 1 100 ? -19.155 -3.866 -0.123 1.00 85.44 100 ASN A O 1
ATOM 801 N N . GLY A 1 101 ? -17.345 -2.838 -0.957 1.00 79.69 101 GLY A N 1
ATOM 802 C CA . GLY A 1 101 ? -17.974 -2.451 -2.228 1.00 79.69 101 GLY A CA 1
ATOM 803 C C . GLY A 1 101 ? -19.151 -1.478 -2.078 1.00 79.69 101 GLY A C 1
ATOM 804 O O . GLY A 1 101 ? -19.958 -1.331 -2.993 1.00 79.69 101 GLY A O 1
ATOM 805 N N . LYS A 1 102 ? -19.281 -0.818 -0.920 1.00 74.12 102 LYS A N 1
ATOM 806 C CA . LYS A 1 102 ? -20.329 0.170 -0.641 1.00 74.12 102 LYS A CA 1
ATOM 807 C C . LYS A 1 102 ? -19.803 1.538 -1.061 1.00 74.12 102 LYS A C 1
ATOM 809 O O . LYS A 1 102 ? -19.329 2.319 -0.237 1.00 74.12 102 LYS A O 1
ATOM 814 N N . GLU A 1 103 ? -19.823 1.800 -2.362 1.00 65.25 103 GLU A N 1
ATOM 815 C CA . GLU A 1 103 ? -19.340 3.060 -2.925 1.00 65.25 103 GLU A CA 1
ATOM 816 C C . GLU A 1 103 ? -20.271 4.223 -2.541 1.00 65.25 103 GLU A C 1
ATOM 818 O O . GLU A 1 103 ? -21.419 4.312 -2.971 1.00 65.25 103 GLU A O 1
ATOM 823 N N . GLY A 1 104 ? -19.772 5.139 -1.711 1.00 55.78 104 GLY A N 1
ATOM 824 C CA . GLY A 1 104 ? -20.335 6.482 -1.569 1.00 55.78 104 GLY A CA 1
ATOM 825 C C . GLY A 1 104 ? -19.697 7.440 -2.579 1.00 55.78 104 GLY A C 1
ATOM 826 O O . GLY A 1 104 ? -18.590 7.194 -3.054 1.00 55.78 104 GLY A O 1
ATOM 827 N N . LYS A 1 105 ? -20.368 8.559 -2.893 1.00 50.53 105 LYS A N 1
ATOM 828 C CA . LYS A 1 105 ? -19.868 9.598 -3.817 1.00 50.53 105 LYS A CA 1
ATOM 829 C C . LYS A 1 105 ? -18.380 9.941 -3.578 1.00 50.53 105 LYS A C 1
ATOM 831 O O . LYS A 1 105 ? -18.051 10.633 -2.623 1.00 50.53 105 LYS A O 1
ATOM 836 N N . SER A 1 106 ? -17.525 9.518 -4.514 1.00 55.72 106 SER A N 1
ATOM 837 C CA . SER A 1 106 ? -16.313 10.195 -5.010 1.00 55.72 106 SER A CA 1
ATOM 838 C C . SER A 1 106 ? -15.343 10.804 -3.976 1.00 55.72 106 SER A C 1
ATOM 840 O O . SER A 1 106 ? -14.833 11.905 -4.200 1.00 55.72 106 SER A O 1
ATOM 842 N N . SER A 1 107 ? -15.048 10.128 -2.856 1.00 68.12 107 SER A N 1
ATOM 843 C CA . SER A 1 107 ? -13.957 10.599 -1.986 1.00 68.12 107 SER A CA 1
ATOM 844 C C . SER A 1 107 ? -12.604 10.423 -2.690 1.00 68.12 107 SER A C 1
ATOM 846 O O . SER A 1 107 ? -12.402 9.466 -3.442 1.00 68.12 107 SER A O 1
ATOM 848 N N . GLU A 1 108 ? -11.666 11.357 -2.489 1.00 69.25 108 GLU A N 1
ATOM 849 C CA . GLU A 1 108 ? -10.325 11.256 -3.092 1.00 69.25 108 GLU A CA 1
ATOM 850 C C . GLU A 1 108 ? -9.611 9.967 -2.658 1.00 69.25 108 GLU A C 1
ATOM 852 O O . GLU A 1 108 ? -8.906 9.365 -3.464 1.00 69.25 108 GLU A O 1
ATOM 857 N N . LEU A 1 109 ? -9.866 9.488 -1.433 1.00 70.75 109 LEU A N 1
ATOM 858 C CA . LEU A 1 109 ? -9.365 8.205 -0.945 1.00 70.75 109 LEU A CA 1
ATOM 859 C C . LEU A 1 109 ? -9.935 7.030 -1.753 1.00 70.75 109 LEU A C 1
ATOM 861 O O . LEU A 1 109 ? -9.172 6.166 -2.174 1.00 70.75 109 LEU A O 1
ATOM 865 N N . ALA A 1 110 ? -11.243 7.012 -2.030 1.00 70.69 110 ALA A N 1
ATOM 866 C CA . ALA A 1 110 ? -11.858 5.969 -2.852 1.00 70.69 110 ALA A CA 1
ATOM 867 C C . ALA A 1 110 ? -11.282 5.953 -4.278 1.00 70.69 110 ALA A C 1
ATOM 869 O O . ALA A 1 110 ? -10.920 4.894 -4.784 1.00 70.69 110 ALA A O 1
ATOM 870 N N . LYS A 1 111 ? -11.108 7.126 -4.905 1.00 72.69 111 LYS A N 1
ATOM 871 C CA . LYS A 1 111 ? -10.471 7.229 -6.232 1.00 72.69 111 LYS A CA 1
ATOM 872 C C . LYS A 1 111 ? -9.031 6.720 -6.218 1.00 72.69 111 LYS A C 1
ATOM 874 O O . LYS A 1 111 ? -8.616 6.032 -7.148 1.00 72.69 111 LYS A O 1
ATOM 879 N N . ALA A 1 112 ? -8.264 7.071 -5.189 1.00 70.94 112 ALA A N 1
ATOM 880 C CA . ALA A 1 112 ? -6.866 6.681 -5.083 1.00 70.94 112 ALA A CA 1
ATOM 881 C C . ALA A 1 112 ? -6.717 5.173 -4.806 1.00 70.94 112 ALA A C 1
ATOM 883 O O . ALA A 1 112 ? -5.917 4.501 -5.455 1.00 70.94 112 ALA A O 1
ATOM 884 N N . LEU A 1 113 ? -7.569 4.609 -3.945 1.00 73.38 113 LEU A N 1
ATOM 885 C CA . LEU A 1 113 ? -7.614 3.172 -3.665 1.00 73.38 113 LEU A CA 1
ATOM 886 C C . LEU A 1 113 ? -8.114 2.343 -4.856 1.00 73.38 113 LEU A C 1
ATOM 888 O O . LEU A 1 113 ? -7.605 1.248 -5.081 1.00 73.38 113 LEU A O 1
ATOM 892 N N . MET A 1 114 ? -9.048 2.862 -5.661 1.00 70.69 114 MET A N 1
ATOM 893 C CA . MET A 1 114 ? -9.445 2.212 -6.916 1.00 70.69 114 MET A CA 1
ATOM 894 C C . MET A 1 114 ? -8.258 2.086 -7.871 1.00 70.69 114 MET A C 1
ATOM 896 O O . MET A 1 114 ? -8.018 1.004 -8.400 1.00 70.69 114 MET A O 1
ATOM 900 N N . ARG A 1 115 ? -7.445 3.142 -8.017 1.00 70.69 115 ARG A N 1
ATOM 901 C CA . ARG A 1 115 ? -6.198 3.067 -8.800 1.00 70.69 115 ARG A CA 1
ATOM 902 C C . ARG A 1 115 ? -5.259 2.007 -8.234 1.00 70.69 115 ARG A C 1
ATOM 904 O O . ARG A 1 115 ? -4.753 1.191 -8.987 1.00 70.69 115 ARG A O 1
ATOM 911 N N . VAL A 1 116 ? -5.082 1.968 -6.915 1.00 66.56 116 VAL A N 1
ATOM 912 C CA . VAL A 1 116 ? -4.244 0.966 -6.239 1.00 66.56 116 VAL A CA 1
ATOM 913 C C . VAL A 1 116 ? -4.719 -0.471 -6.489 1.00 66.56 116 VAL A C 1
ATOM 915 O O . VAL A 1 116 ? -3.888 -1.343 -6.751 1.00 66.56 116 VAL A O 1
ATOM 918 N N . ARG A 1 117 ? -6.034 -0.726 -6.464 1.00 67.00 117 ARG A N 1
ATOM 919 C CA . ARG A 1 117 ? -6.625 -2.050 -6.732 1.00 67.00 117 ARG A CA 1
ATOM 920 C C . ARG A 1 117 ? -6.312 -2.555 -8.141 1.00 67.00 117 ARG A C 1
ATOM 922 O O . ARG A 1 117 ? -6.152 -3.753 -8.345 1.00 67.00 117 ARG A O 1
ATOM 929 N N . HIS A 1 118 ? -6.203 -1.649 -9.107 1.00 65.44 118 HIS A N 1
ATOM 930 C CA . HIS A 1 118 ? -5.830 -2.004 -10.473 1.00 65.44 118 HIS A CA 1
ATOM 931 C C . HIS A 1 118 ? -4.335 -2.312 -10.636 1.00 65.44 118 HIS A C 1
ATOM 933 O O . HIS A 1 118 ? -3.973 -2.936 -11.617 1.00 65.44 118 HIS A O 1
ATOM 939 N N . VAL A 1 119 ? -3.486 -1.921 -9.679 1.00 63.62 119 VAL A N 1
ATOM 940 C CA . VAL A 1 119 ? -2.009 -1.989 -9.743 1.00 63.62 119 VAL A CA 1
ATOM 941 C C . VAL A 1 119 ? -1.437 -3.233 -9.045 1.00 63.62 119 VAL A C 1
ATOM 943 O O . VAL A 1 119 ? -0.244 -3.527 -9.140 1.00 63.62 119 VAL A O 1
ATOM 946 N N . THR A 1 120 ? -2.268 -3.943 -8.282 1.00 60.69 120 THR A N 1
ATOM 947 C CA . THR A 1 120 ? -1.798 -4.621 -7.081 1.00 60.69 120 THR A CA 1
ATOM 948 C C . THR A 1 120 ? -0.913 -5.838 -7.345 1.00 60.69 120 THR A C 1
ATOM 950 O O . THR A 1 1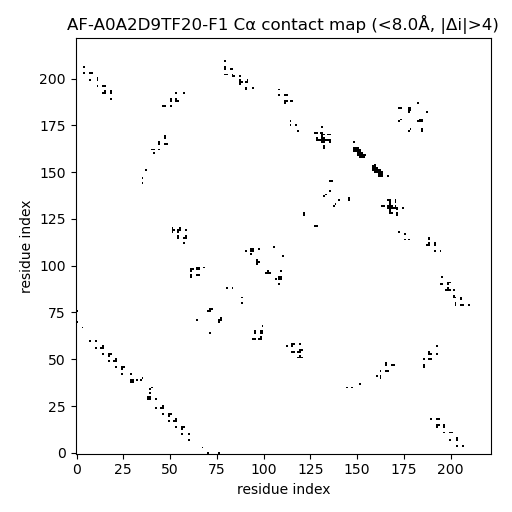20 ? 0.240 -5.829 -6.932 1.00 60.69 120 THR A O 1
ATOM 953 N N . PHE A 1 121 ? -1.388 -6.858 -8.064 1.00 61.06 121 PHE A N 1
ATOM 954 C CA . PHE A 1 121 ? -0.561 -8.007 -8.444 1.00 61.06 121 PHE A CA 1
ATOM 955 C C . PHE A 1 121 ? -1.124 -8.703 -9.686 1.00 61.06 121 PHE A C 1
ATOM 957 O O . PHE A 1 121 ? -2.123 -9.413 -9.624 1.00 61.06 121 PHE A O 1
ATOM 964 N N . HIS A 1 122 ? -0.438 -8.543 -10.818 1.00 61.69 122 HIS A N 1
ATOM 965 C CA . HIS A 1 122 ? -0.818 -9.141 -12.104 1.00 61.69 122 HIS A CA 1
ATOM 966 C C . HIS A 1 122 ? -0.149 -10.491 -12.375 1.00 61.69 122 HIS A C 1
ATOM 968 O O . HIS A 1 122 ? -0.268 -11.014 -13.475 1.00 61.69 122 HIS A O 1
ATOM 974 N N . TYR A 1 123 ? 0.518 -11.102 -11.390 1.00 63.88 123 TYR A N 1
ATOM 975 C CA . TYR A 1 123 ? 1.031 -12.471 -11.549 1.00 63.88 123 TYR A CA 1
ATOM 976 C C . TYR A 1 123 ? -0.097 -13.465 -11.869 1.00 63.88 123 TYR A C 1
ATOM 978 O O . TYR A 1 123 ? 0.109 -14.423 -12.603 1.00 63.88 123 TYR A O 1
ATOM 986 N N . TYR A 1 124 ? -1.308 -13.181 -11.382 1.00 61.09 124 TYR A N 1
ATOM 987 C CA . TYR A 1 124 ? -2.523 -13.939 -11.683 1.00 61.09 124 TYR A CA 1
ATOM 988 C C . TYR A 1 124 ? -3.243 -13.474 -12.964 1.00 61.09 124 TYR A C 1
ATOM 990 O O . TYR A 1 124 ? -4.240 -14.073 -13.353 1.00 61.09 124 TYR A O 1
ATOM 998 N N . ASN A 1 125 ? -2.760 -12.413 -13.623 1.00 66.25 125 ASN A N 1
ATOM 999 C CA . ASN A 1 125 ? -3.286 -11.901 -14.890 1.00 66.25 125 ASN A CA 1
ATOM 1000 C C . ASN A 1 125 ? -2.138 -11.487 -15.839 1.00 66.25 125 ASN A C 1
ATOM 1002 O O . ASN A 1 125 ? -1.928 -10.292 -16.080 1.00 66.25 125 ASN A O 1
ATOM 1006 N N . PRO A 1 126 ? -1.386 -12.460 -16.387 1.00 77.25 126 PRO A N 1
ATOM 1007 C CA . PRO A 1 126 ? -0.261 -12.185 -17.280 1.00 77.25 126 PRO A CA 1
ATOM 1008 C C . PRO A 1 126 ? -0.680 -11.479 -18.578 1.00 77.25 126 PRO A C 1
ATOM 1010 O O . PRO A 1 126 ? 0.140 -10.790 -19.176 1.00 77.25 126 PRO A O 1
ATOM 1013 N N . ALA A 1 127 ? -1.951 -11.576 -18.987 1.00 79.56 127 ALA A N 1
ATOM 1014 C CA . ALA A 1 127 ? -2.457 -10.895 -20.178 1.00 79.56 127 ALA A CA 1
ATOM 1015 C C . ALA A 1 127 ? -2.339 -9.364 -20.071 1.00 79.56 127 ALA A C 1
ATOM 1017 O O . ALA A 1 127 ? -1.979 -8.708 -21.042 1.00 79.56 127 ALA A O 1
ATOM 1018 N N . ALA A 1 128 ? -2.560 -8.786 -18.885 1.00 74.50 128 ALA A N 1
ATOM 1019 C CA . ALA A 1 128 ? -2.387 -7.345 -18.677 1.00 74.50 128 ALA A CA 1
ATOM 1020 C C . ALA A 1 128 ? -0.916 -6.902 -18.814 1.00 74.50 128 ALA A C 1
ATOM 1022 O O . ALA A 1 128 ? -0.637 -5.830 -19.348 1.00 74.50 128 ALA A O 1
ATOM 1023 N N . LEU A 1 129 ? 0.026 -7.744 -18.373 1.00 78.38 129 LEU A N 1
ATOM 1024 C CA . LEU A 1 129 ? 1.460 -7.502 -18.556 1.00 78.38 129 LEU A CA 1
ATOM 1025 C C . LEU A 1 129 ? 1.870 -7.648 -20.025 1.00 78.38 129 LEU A C 1
ATOM 1027 O O . LEU A 1 129 ? 2.694 -6.868 -20.493 1.00 78.38 129 LEU A O 1
ATOM 1031 N N . ALA A 1 130 ? 1.275 -8.599 -20.751 1.00 81.81 130 ALA A N 1
ATOM 1032 C CA . ALA A 1 130 ? 1.508 -8.776 -22.182 1.00 81.81 130 ALA A CA 1
ATOM 1033 C C . ALA A 1 130 ? 1.092 -7.530 -22.977 1.00 81.81 130 ALA A C 1
ATOM 1035 O O . ALA A 1 130 ? 1.880 -7.049 -23.780 1.00 81.81 130 ALA A O 1
ATOM 1036 N N . VAL A 1 131 ? -0.064 -6.929 -22.669 1.00 80.75 131 VAL A N 1
ATOM 1037 C CA . VAL A 1 131 ? -0.483 -5.657 -23.289 1.00 80.75 131 VAL A CA 1
ATOM 1038 C C . VAL A 1 131 ? 0.542 -4.545 -23.036 1.00 80.75 131 VAL A C 1
ATOM 1040 O O . VAL A 1 131 ? 0.906 -3.823 -23.958 1.00 80.75 131 VAL A O 1
ATOM 1043 N N . GLY A 1 132 ? 1.048 -4.417 -21.803 1.00 78.56 132 GLY A N 1
ATOM 1044 C CA . GLY A 1 132 ? 2.091 -3.434 -21.485 1.00 78.56 132 GLY A CA 1
ATOM 1045 C C . GLY A 1 132 ? 3.417 -3.703 -22.205 1.00 78.56 132 GLY A C 1
ATOM 1046 O O . GLY A 1 132 ? 4.104 -2.766 -22.605 1.00 78.56 132 GLY A O 1
ATOM 1047 N N . TYR A 1 133 ? 3.770 -4.976 -22.396 1.00 82.25 133 TYR A N 1
ATOM 1048 C CA . TYR A 1 133 ? 4.943 -5.385 -23.166 1.00 82.25 133 TYR A CA 1
ATOM 1049 C C . TYR A 1 133 ? 4.788 -5.039 -24.652 1.00 82.25 133 TYR A C 1
ATOM 1051 O O . TYR A 1 133 ? 5.668 -4.404 -25.229 1.00 82.25 133 TYR A O 1
ATOM 1059 N N . GLU A 1 134 ? 3.660 -5.408 -25.261 1.00 83.12 134 GLU A N 1
ATOM 1060 C CA . GLU A 1 134 ? 3.347 -5.097 -26.657 1.00 83.12 134 GLU A CA 1
ATOM 1061 C C . GLU A 1 134 ? 3.356 -3.581 -26.898 1.00 83.12 134 GLU A C 1
ATOM 1063 O O . GLU A 1 134 ? 3.977 -3.113 -27.853 1.00 83.12 134 GLU A O 1
ATOM 1068 N N . ASP A 1 135 ? 2.761 -2.801 -25.992 1.00 77.56 135 ASP A N 1
ATOM 1069 C CA . ASP A 1 135 ? 2.771 -1.337 -26.068 1.00 77.56 135 ASP A CA 1
ATOM 1070 C C . ASP A 1 135 ? 4.190 -0.749 -25.956 1.00 77.56 135 ASP A C 1
ATOM 1072 O O . ASP A 1 135 ? 4.538 0.162 -26.708 1.00 77.56 135 ASP A O 1
ATOM 1076 N N . HIS A 1 136 ? 5.042 -1.279 -25.070 1.00 76.38 136 HIS A N 1
ATOM 1077 C CA . HIS A 1 136 ? 6.405 -0.763 -24.887 1.00 76.38 136 HIS A CA 1
ATOM 1078 C C . HIS A 1 136 ? 7.366 -1.144 -26.024 1.00 76.38 136 HIS A C 1
ATOM 1080 O O . HIS A 1 136 ? 8.201 -0.334 -26.430 1.00 76.38 136 HIS A O 1
ATOM 1086 N N . PHE A 1 137 ? 7.287 -2.389 -26.499 1.00 78.06 137 PHE A N 1
ATOM 1087 C CA . PHE A 1 137 ? 8.312 -2.991 -27.357 1.00 78.06 137 PHE A CA 1
ATOM 1088 C C . PHE A 1 137 ? 7.867 -3.187 -28.806 1.00 78.06 137 PHE A C 1
ATOM 1090 O O . PHE A 1 137 ? 8.711 -3.174 -29.699 1.00 78.06 137 PHE A O 1
ATOM 1097 N N . LEU A 1 138 ? 6.568 -3.382 -29.057 1.00 79.06 138 LEU A N 1
ATOM 1098 C CA . LEU A 1 138 ? 6.052 -3.812 -30.364 1.00 79.06 138 LEU A CA 1
ATOM 1099 C C . LEU A 1 138 ? 5.173 -2.761 -31.058 1.00 79.06 138 LEU A C 1
ATOM 1101 O O . LEU A 1 138 ? 4.902 -2.893 -32.249 1.00 79.06 138 LEU A O 1
ATOM 1105 N N . SER A 1 139 ? 4.769 -1.689 -30.368 1.00 73.69 139 SER A N 1
ATOM 1106 C CA . SER A 1 139 ? 3.879 -0.640 -30.903 1.00 73.69 139 SER A CA 1
ATOM 1107 C C . SER A 1 139 ? 4.497 0.257 -31.989 1.00 73.69 139 SER A C 1
ATOM 1109 O O . SER A 1 139 ? 3.851 1.191 -32.465 1.00 73.69 139 SER A O 1
ATOM 1111 N N . GLY A 1 140 ? 5.749 0.011 -32.391 1.00 63.12 140 GLY A N 1
ATOM 1112 C CA . GLY A 1 140 ? 6.441 0.778 -33.431 1.00 63.12 140 GLY A CA 1
ATOM 1113 C C . GLY A 1 140 ? 6.865 2.189 -33.006 1.00 63.12 140 GLY A C 1
ATOM 1114 O O . GLY A 1 140 ? 7.416 2.930 -33.821 1.00 63.12 140 GLY A O 1
ATOM 1115 N N . ARG A 1 141 ? 6.654 2.577 -31.738 1.00 64.81 141 ARG A N 1
ATOM 1116 C CA . ARG A 1 141 ? 7.279 3.771 -31.157 1.00 64.81 141 ARG A CA 1
ATOM 1117 C C . ARG A 1 141 ? 8.773 3.500 -31.000 1.00 64.81 141 ARG A C 1
ATOM 1119 O O . ARG A 1 141 ? 9.167 2.646 -30.214 1.00 64.81 141 ARG A O 1
ATOM 1126 N N . ALA A 1 142 ? 9.599 4.215 -31.758 1.00 58.94 142 ALA A N 1
ATOM 1127 C CA . ALA A 1 142 ? 11.050 4.161 -31.625 1.00 58.94 142 ALA A CA 1
ATOM 1128 C C . ALA A 1 142 ? 11.479 4.846 -30.315 1.00 58.94 142 ALA A C 1
ATOM 1130 O O . ALA A 1 142 ? 11.861 6.013 -30.311 1.00 58.94 142 ALA A O 1
ATOM 1131 N N . ASP A 1 143 ? 11.357 4.134 -29.197 1.00 68.94 143 ASP A N 1
ATOM 1132 C CA . ASP A 1 143 ? 11.952 4.517 -27.920 1.00 68.94 143 ASP A CA 1
ATOM 1133 C C . ASP A 1 143 ? 13.333 3.839 -27.828 1.00 68.94 143 ASP A C 1
ATOM 1135 O O . ASP A 1 143 ? 13.415 2.606 -27.838 1.00 68.94 143 ASP A O 1
ATOM 1139 N N . PRO A 1 144 ? 14.440 4.603 -27.784 1.00 66.19 144 PRO A N 1
ATOM 1140 C CA . PRO A 1 144 ? 15.782 4.040 -27.645 1.00 66.19 144 PRO A CA 1
ATOM 1141 C C . PRO A 1 144 ? 15.932 3.129 -26.414 1.00 66.19 144 PRO A C 1
ATOM 1143 O O . PRO A 1 144 ? 16.750 2.207 -26.437 1.00 66.19 144 PRO A O 1
ATOM 1146 N N . ALA A 1 145 ? 15.119 3.325 -25.367 1.00 64.44 145 ALA A N 1
ATOM 1147 C CA . ALA A 1 145 ? 15.092 2.451 -24.196 1.00 64.44 145 ALA A CA 1
ATOM 1148 C C . ALA A 1 145 ? 14.525 1.052 -24.509 1.00 64.44 145 ALA A C 1
ATOM 1150 O O . ALA A 1 145 ? 14.984 0.066 -23.926 1.00 64.44 145 ALA A O 1
ATOM 1151 N N . SER A 1 146 ? 13.613 0.933 -25.481 1.00 64.88 146 SER A N 1
ATOM 1152 C CA . SER A 1 146 ? 13.057 -0.352 -25.932 1.00 64.88 146 SER A CA 1
ATOM 1153 C C . SER A 1 146 ? 14.111 -1.245 -26.592 1.00 64.88 146 SER A C 1
ATOM 1155 O O . SER A 1 146 ? 14.004 -2.466 -26.526 1.00 64.88 146 SER A O 1
ATOM 1157 N N . ALA A 1 147 ? 15.159 -0.658 -27.183 1.00 63.47 147 ALA A N 1
ATOM 1158 C CA . ALA A 1 147 ? 16.283 -1.397 -27.762 1.00 63.47 147 ALA A CA 1
ATOM 1159 C C . ALA A 1 147 ? 17.309 -1.873 -26.714 1.00 63.47 147 ALA A C 1
ATOM 1161 O O . ALA A 1 147 ? 18.126 -2.736 -27.023 1.00 63.47 147 ALA A O 1
ATOM 1162 N N . ALA A 1 148 ? 17.282 -1.329 -25.491 1.00 61.44 148 ALA A N 1
ATOM 1163 C CA . ALA A 1 148 ? 18.238 -1.637 -24.421 1.00 61.44 148 ALA A CA 1
ATOM 1164 C C . ALA A 1 148 ? 17.672 -2.566 -23.328 1.00 61.44 148 ALA A C 1
ATOM 1166 O O . ALA A 1 148 ? 18.427 -3.131 -22.533 1.00 61.44 148 ALA A O 1
ATOM 1167 N N . ALA A 1 149 ? 16.351 -2.742 -23.259 1.00 59.84 149 ALA A N 1
ATOM 1168 C CA . ALA A 1 149 ? 15.700 -3.496 -22.192 1.00 59.84 149 ALA A CA 1
ATOM 1169 C C . ALA A 1 149 ? 15.664 -5.010 -22.470 1.00 59.84 149 ALA A C 1
ATOM 1171 O O . ALA A 1 149 ? 14.616 -5.578 -22.767 1.00 59.84 149 ALA A O 1
ATOM 1172 N N . TYR A 1 150 ? 16.809 -5.677 -22.305 1.00 69.75 150 TYR A N 1
ATOM 1173 C CA . TYR A 1 150 ? 16.881 -7.142 -22.269 1.00 69.75 150 TYR A CA 1
ATOM 1174 C C . TYR A 1 150 ? 16.960 -7.628 -20.819 1.00 69.75 150 TYR A C 1
ATOM 1176 O O . TYR A 1 150 ? 15.967 -8.120 -20.290 1.00 69.75 150 TYR A O 1
ATOM 1184 N N . PHE A 1 151 ? 18.092 -7.448 -20.138 1.00 70.62 151 PHE A N 1
ATOM 1185 C CA . PHE A 1 151 ? 18.305 -7.809 -18.729 1.00 70.62 151 PHE A CA 1
ATOM 1186 C C . PHE A 1 151 ? 19.731 -7.412 -18.302 1.00 70.62 151 PHE A C 1
ATOM 1188 O O . PHE A 1 151 ? 20.567 -7.105 -19.146 1.00 70.62 151 PHE A O 1
ATOM 1195 N N . SER A 1 152 ? 20.009 -7.440 -16.999 1.00 74.38 152 SER A N 1
ATOM 1196 C CA . SER A 1 152 ? 21.362 -7.574 -16.438 1.00 74.38 152 SER A CA 1
ATOM 1197 C C . SER A 1 152 ? 21.504 -8.998 -15.896 1.00 74.38 152 SER A C 1
ATOM 1199 O O . SER A 1 152 ? 20.628 -9.426 -15.142 1.00 74.38 152 SER A O 1
ATOM 1201 N N . ASP A 1 153 ? 22.554 -9.729 -16.278 1.00 77.56 153 ASP A N 1
ATOM 1202 C CA . ASP A 1 153 ? 22.800 -11.156 -15.981 1.00 77.56 153 ASP A CA 1
ATOM 1203 C C . ASP A 1 153 ? 23.944 -11.389 -14.984 1.00 77.56 153 ASP A C 1
ATOM 1205 O O . ASP A 1 153 ? 24.666 -12.382 -15.057 1.00 77.56 153 ASP A O 1
ATOM 1209 N N . GLY A 1 154 ? 24.139 -10.471 -14.036 1.00 77.56 154 GLY A N 1
ATOM 1210 C CA . GLY A 1 154 ? 25.220 -10.617 -13.069 1.00 77.56 154 GLY A CA 1
ATOM 1211 C C . GLY A 1 154 ? 25.110 -11.889 -12.219 1.00 77.56 154 GLY A C 1
ATOM 1212 O O . GLY A 1 154 ? 24.029 -12.385 -11.937 1.00 77.56 154 GLY A O 1
ATOM 1213 N N . GLU A 1 155 ? 26.243 -12.376 -11.717 1.00 86.31 155 GLU A N 1
ATOM 1214 C CA . GLU A 1 155 ? 26.343 -13.645 -10.968 1.00 86.31 155 GLU A 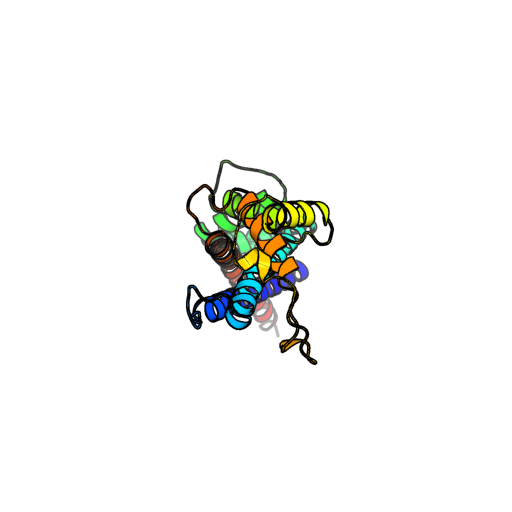CA 1
ATOM 1215 C C . GLU A 1 155 ? 25.615 -13.660 -9.606 1.00 86.31 155 GLU A C 1
ATOM 1217 O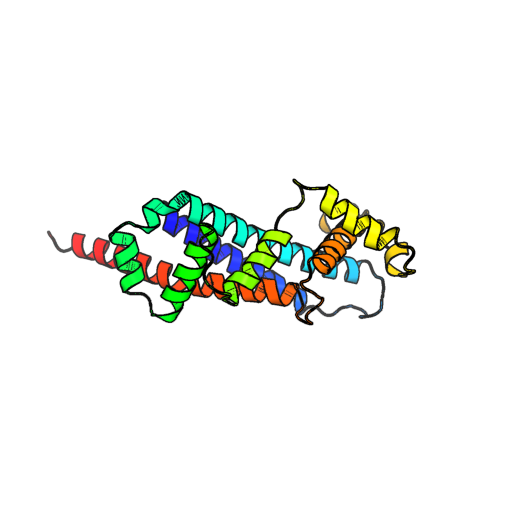 O . GLU A 1 155 ? 25.604 -14.672 -8.906 1.00 86.31 155 GLU A O 1
ATOM 1222 N N . THR A 1 156 ? 25.020 -12.538 -9.193 1.00 86.06 156 THR A N 1
ATOM 1223 C CA . THR A 1 156 ? 24.310 -12.392 -7.918 1.00 86.06 156 THR A CA 1
ATOM 1224 C C . THR A 1 156 ? 22.908 -11.828 -8.132 1.00 86.06 156 THR A C 1
ATOM 1226 O O . THR A 1 156 ? 22.652 -11.109 -9.100 1.00 86.06 156 THR A O 1
ATOM 1229 N N . MET A 1 157 ? 21.996 -12.091 -7.187 1.00 83.38 157 MET A N 1
ATOM 1230 C CA . MET A 1 157 ? 20.639 -11.520 -7.214 1.00 83.38 157 MET A CA 1
ATOM 1231 C C . MET A 1 157 ? 20.642 -9.988 -7.263 1.00 83.38 157 MET A C 1
ATOM 1233 O O . MET A 1 157 ? 19.779 -9.396 -7.896 1.00 83.38 157 MET A O 1
ATOM 1237 N N . GLU A 1 158 ? 21.609 -9.344 -6.606 1.00 82.69 158 GLU A N 1
ATOM 1238 C CA . GLU A 1 158 ? 21.764 -7.886 -6.620 1.00 82.69 158 GLU A CA 1
ATOM 1239 C C . GLU A 1 158 ? 22.095 -7.352 -8.019 1.00 82.69 158 GLU A C 1
ATOM 1241 O O . GLU A 1 158 ? 21.612 -6.290 -8.408 1.00 82.69 158 GLU A O 1
ATOM 1246 N N . ARG A 1 159 ? 22.903 -8.101 -8.778 1.00 80.00 159 ARG A N 1
ATOM 1247 C CA . ARG A 1 159 ? 23.378 -7.719 -10.113 1.00 80.00 159 ARG A CA 1
ATOM 1248 C C . ARG A 1 159 ? 22.483 -8.237 -11.242 1.00 80.00 159 ARG A C 1
ATOM 1250 O O . ARG A 1 159 ? 22.741 -7.925 -12.404 1.00 80.00 159 ARG A O 1
ATOM 1257 N N . THR A 1 160 ? 21.452 -9.013 -10.920 1.00 86.06 160 THR A N 1
ATOM 1258 C CA . THR A 1 160 ? 20.493 -9.540 -11.893 1.00 86.06 160 THR A CA 1
ATOM 1259 C C . THR A 1 160 ? 19.228 -8.693 -11.913 1.00 86.06 160 THR A C 1
ATOM 1261 O O . THR A 1 160 ? 18.608 -8.469 -10.872 1.00 86.06 160 THR A O 1
ATOM 1264 N N . ARG A 1 161 ? 18.782 -8.271 -13.101 1.00 87.12 161 ARG A N 1
ATOM 1265 C CA . ARG A 1 161 ? 17.477 -7.613 -13.253 1.00 87.12 161 ARG A CA 1
ATOM 1266 C C . ARG A 1 161 ? 16.880 -7.800 -14.634 1.00 87.12 161 ARG A C 1
ATOM 1268 O O . ARG A 1 161 ? 17.527 -7.562 -15.645 1.00 87.12 161 ARG A O 1
ATOM 1275 N N . PHE A 1 162 ? 15.602 -8.150 -14.668 1.00 88.12 162 PHE A N 1
ATOM 1276 C CA . PHE A 1 162 ? 14.839 -8.317 -15.900 1.00 88.12 162 PHE A CA 1
ATOM 1277 C C . PHE A 1 162 ? 14.141 -7.008 -16.281 1.00 88.12 162 PHE A C 1
ATOM 1279 O O . PHE A 1 162 ? 12.968 -6.803 -15.971 1.00 88.12 162 PHE A O 1
ATOM 1286 N N . TYR A 1 163 ? 14.870 -6.111 -16.950 1.00 83.81 163 TYR A N 1
ATOM 1287 C CA . TYR A 1 163 ? 14.368 -4.775 -17.299 1.00 83.81 163 TYR A CA 1
ATOM 1288 C C . TYR A 1 163 ? 13.119 -4.807 -18.191 1.00 83.81 163 TYR A C 1
ATOM 1290 O O . TYR A 1 163 ? 12.243 -3.959 -18.033 1.00 83.81 163 TYR A O 1
ATOM 1298 N N . TYR A 1 164 ? 12.983 -5.807 -19.069 1.00 83.56 164 TYR A N 1
ATOM 1299 C CA . TYR A 1 164 ? 11.792 -5.956 -19.915 1.00 83.56 164 TYR A CA 1
ATOM 1300 C C . TYR A 1 164 ? 10.499 -6.131 -19.098 1.00 83.56 164 TYR A C 1
ATOM 1302 O O . TYR A 1 164 ? 9.452 -5.594 -19.458 1.00 83.56 164 TYR A O 1
ATOM 1310 N N . ALA A 1 165 ? 10.570 -6.851 -17.973 1.00 85.75 165 ALA A N 1
ATOM 1311 C CA . ALA A 1 165 ? 9.423 -7.091 -17.105 1.00 85.75 165 ALA A CA 1
ATOM 1312 C C . ALA A 1 165 ? 9.027 -5.819 -16.341 1.00 85.75 165 ALA A C 1
ATOM 1314 O O . ALA A 1 165 ? 7.839 -5.531 -16.185 1.00 85.75 165 ALA A O 1
ATOM 1315 N N . ASP A 1 166 ? 10.017 -5.034 -15.907 1.00 84.38 166 ASP A N 1
ATOM 1316 C CA . ASP A 1 166 ? 9.781 -3.728 -15.289 1.00 84.38 166 ASP A CA 1
ATOM 1317 C C . ASP A 1 166 ? 9.164 -2.740 -16.284 1.00 84.38 166 ASP A C 1
ATOM 1319 O O . ASP A 1 166 ? 8.217 -2.042 -15.927 1.00 84.38 166 ASP A O 1
ATOM 1323 N N . ALA A 1 167 ? 9.645 -2.709 -17.531 1.00 80.44 167 ALA A N 1
ATOM 1324 C CA . ALA A 1 167 ? 9.108 -1.856 -18.590 1.00 80.44 167 ALA A CA 1
ATOM 1325 C C . ALA A 1 167 ? 7.650 -2.203 -18.937 1.00 80.44 167 ALA A C 1
ATOM 1327 O O . ALA A 1 167 ? 6.802 -1.310 -19.013 1.00 80.44 167 ALA A O 1
ATOM 1328 N N . ALA A 1 168 ? 7.331 -3.496 -19.059 1.00 82.31 168 ALA A N 1
ATOM 1329 C CA . ALA A 1 168 ? 5.964 -3.965 -19.284 1.00 82.31 168 ALA A CA 1
ATOM 1330 C C . ALA A 1 168 ? 5.034 -3.594 -18.119 1.00 82.31 168 ALA A C 1
ATOM 1332 O O . ALA A 1 168 ? 3.938 -3.067 -18.327 1.00 82.31 168 ALA A O 1
ATOM 1333 N N . ALA A 1 169 ? 5.494 -3.808 -16.880 1.00 80.44 169 ALA A N 1
ATOM 1334 C CA . ALA A 1 169 ? 4.758 -3.386 -15.696 1.00 80.44 169 ALA A CA 1
ATOM 1335 C C . ALA A 1 169 ? 4.565 -1.865 -15.684 1.00 80.44 169 ALA A C 1
ATOM 1337 O O . ALA A 1 169 ? 3.464 -1.408 -15.400 1.00 80.44 169 ALA A O 1
ATOM 1338 N N . HIS A 1 170 ? 5.593 -1.088 -16.035 1.00 79.38 170 HIS A N 1
ATOM 1339 C CA . HIS A 1 170 ? 5.507 0.366 -16.103 1.00 79.38 170 HIS A CA 1
ATOM 1340 C C . HIS A 1 170 ? 4.418 0.819 -17.075 1.00 79.38 170 HIS A C 1
ATOM 1342 O O . HIS A 1 170 ? 3.485 1.488 -16.640 1.00 79.38 170 HIS A O 1
ATOM 1348 N N . ARG A 1 171 ? 4.475 0.410 -18.352 1.00 78.00 171 ARG A N 1
ATOM 1349 C CA . ARG A 1 171 ? 3.491 0.826 -19.373 1.00 78.00 171 ARG A CA 1
ATOM 1350 C C . ARG A 1 171 ? 2.069 0.451 -19.006 1.00 78.00 171 ARG A C 1
ATOM 1352 O O . ARG A 1 171 ? 1.155 1.247 -19.187 1.00 78.00 171 ARG A O 1
ATOM 1359 N N . MET A 1 172 ? 1.875 -0.728 -18.428 1.00 76.25 172 MET A N 1
ATOM 1360 C CA . MET A 1 172 ? 0.566 -1.120 -17.919 1.00 76.25 172 MET A CA 1
ATOM 1361 C C . MET A 1 172 ? 0.074 -0.140 -16.834 1.00 76.25 172 MET A C 1
ATOM 1363 O O . MET A 1 172 ? -1.083 0.279 -16.878 1.00 76.25 172 MET A O 1
ATOM 1367 N N . LEU A 1 173 ? 0.934 0.283 -15.895 1.00 73.81 173 LEU A N 1
ATOM 1368 C CA . LEU A 1 173 ? 0.587 1.320 -14.907 1.00 73.81 173 LEU A CA 1
ATOM 1369 C C . LEU A 1 173 ? 0.240 2.658 -15.568 1.00 73.81 173 LEU A C 1
ATOM 1371 O O . LEU A 1 173 ? -0.682 3.338 -15.111 1.00 73.81 173 LEU A O 1
ATOM 1375 N N . GLU A 1 174 ? 0.947 3.024 -16.638 1.00 73.69 174 GLU A N 1
ATOM 1376 C CA . GLU A 1 174 ? 0.672 4.242 -17.399 1.00 73.69 174 GLU A CA 1
ATOM 1377 C C . GLU A 1 174 ? -0.698 4.191 -18.095 1.00 73.69 174 GLU A C 1
ATOM 1379 O O . GLU A 1 174 ? -1.485 5.139 -17.997 1.00 73.69 174 GLU A O 1
ATOM 1384 N N . GLY A 1 175 ? -1.007 3.060 -18.739 1.00 67.19 175 GLY A N 1
ATOM 1385 C CA . GLY A 1 175 ? -2.238 2.824 -19.498 1.00 67.19 175 GLY A CA 1
ATOM 1386 C C . GLY A 1 175 ? -3.511 2.778 -18.647 1.00 67.19 175 GLY A C 1
ATOM 1387 O O . GLY A 1 175 ? -4.593 3.071 -19.148 1.00 67.19 175 GLY A O 1
ATOM 1388 N N . MET A 1 176 ? -3.409 2.511 -17.339 1.00 63.19 176 MET A N 1
ATOM 1389 C CA . MET A 1 176 ? -4.552 2.475 -16.408 1.00 63.19 176 MET A CA 1
ATOM 1390 C C . MET A 1 176 ? -5.126 3.862 -16.042 1.00 63.19 176 MET A C 1
ATOM 1392 O O . MET A 1 176 ? -5.816 4.021 -15.034 1.00 63.19 176 MET A O 1
ATOM 1396 N N . GLY A 1 177 ? -4.869 4.889 -16.857 1.00 53.03 177 GLY A N 1
ATOM 1397 C CA . GLY A 1 177 ? -5.520 6.200 -16.748 1.00 53.03 177 GLY A CA 1
ATOM 1398 C C . GLY A 1 177 ? -5.058 7.054 -15.561 1.00 53.03 177 GLY A C 1
ATOM 1399 O O . GLY A 1 177 ? -5.620 8.119 -15.300 1.00 53.03 177 GLY A O 1
ATOM 1400 N N . GLY A 1 178 ? -4.027 6.617 -14.830 1.00 46.19 178 GLY A N 1
ATOM 1401 C CA . GLY A 1 178 ? -3.417 7.389 -13.747 1.00 46.19 178 GLY A CA 1
ATOM 1402 C C . GLY A 1 178 ? -2.596 8.579 -14.248 1.00 46.19 178 GLY A C 1
ATOM 1403 O O . GLY A 1 178 ? -2.595 9.620 -13.596 1.00 46.19 178 GLY A O 1
ATOM 1404 N N . LEU A 1 179 ? -1.966 8.454 -15.422 1.00 43.22 179 LEU A N 1
ATOM 1405 C CA . LEU A 1 179 ? -1.077 9.474 -15.996 1.00 43.22 179 LEU A CA 1
ATOM 1406 C C . LEU A 1 179 ? -1.767 10.466 -16.936 1.00 43.22 179 LEU A C 1
ATOM 1408 O O . LEU A 1 179 ? -1.243 11.553 -17.163 1.00 43.22 179 LEU A O 1
ATOM 1412 N N . SER A 1 180 ? -2.973 10.165 -17.417 1.00 39.31 180 SER A N 1
ATOM 1413 C CA . SER A 1 180 ? -3.718 11.036 -18.341 1.00 39.31 180 SER A CA 1
ATOM 1414 C C . SER A 1 180 ? -4.280 12.300 -17.668 1.00 39.31 180 SER A C 1
ATOM 1416 O O . SER A 1 180 ? -4.742 13.207 -18.351 1.00 39.31 180 SER A O 1
ATOM 1418 N N . GLY A 1 181 ? -4.247 12.371 -16.329 1.00 44.78 181 GLY A N 1
ATOM 1419 C CA . GLY A 1 181 ? -4.711 13.511 -15.525 1.00 44.78 181 GLY A CA 1
ATOM 1420 C C . GLY A 1 181 ? -3.598 14.324 -14.848 1.00 44.78 181 GLY A C 1
ATOM 1421 O O . GLY A 1 181 ? -3.891 15.077 -13.920 1.00 44.78 181 GLY A O 1
ATOM 1422 N N . GLY A 1 182 ? -2.329 14.127 -15.228 1.00 48.97 182 GLY A N 1
ATOM 1423 C CA . GLY A 1 182 ? -1.184 14.903 -14.722 1.00 48.97 182 GLY A CA 1
ATOM 1424 C C . GLY A 1 182 ? -0.700 14.565 -13.302 1.00 48.97 182 GLY A C 1
ATOM 1425 O O . GLY A 1 182 ? 0.239 15.193 -12.817 1.00 48.97 182 GLY A O 1
ATOM 1426 N N . ARG A 1 183 ? -1.298 13.578 -12.614 1.00 54.66 183 ARG A N 1
ATOM 1427 C CA . ARG A 1 183 ? -0.813 13.080 -11.311 1.00 54.66 183 ARG A CA 1
ATOM 1428 C C . ARG A 1 183 ? -0.002 11.798 -11.508 1.00 54.66 183 ARG A C 1
ATOM 1430 O O . ARG A 1 183 ? -0.559 10.770 -11.861 1.00 54.66 183 ARG A O 1
ATOM 1437 N N . ASP A 1 184 ? 1.288 11.864 -11.206 1.00 68.50 184 ASP A N 1
ATOM 1438 C CA . ASP A 1 184 ? 2.203 10.718 -11.145 1.00 68.50 184 ASP A CA 1
ATOM 1439 C C . ASP A 1 184 ? 1.617 9.566 -10.280 1.00 68.50 184 ASP A C 1
ATOM 1441 O O . ASP A 1 184 ? 1.351 9.778 -9.087 1.00 68.50 184 ASP A O 1
ATOM 1445 N N . PRO A 1 185 ? 1.387 8.357 -10.842 1.00 65.06 185 PRO A N 1
ATOM 1446 C CA . PRO A 1 185 ? 0.900 7.183 -10.126 1.00 65.06 185 PRO A CA 1
ATOM 1447 C C . PRO A 1 185 ? 1.728 6.850 -8.891 1.00 65.06 185 PRO A C 1
ATOM 1449 O O . PRO A 1 185 ? 1.153 6.450 -7.878 1.00 65.06 185 PRO A O 1
ATOM 1452 N N . ALA A 1 186 ? 3.044 7.075 -8.931 1.00 67.31 186 ALA A N 1
ATOM 1453 C CA . ALA A 1 186 ? 3.920 6.871 -7.783 1.00 67.31 186 ALA A CA 1
ATOM 1454 C C . ALA A 1 186 ? 3.495 7.747 -6.604 1.00 67.31 186 ALA A C 1
ATOM 1456 O O . ALA A 1 186 ? 3.266 7.256 -5.496 1.00 67.31 186 ALA A O 1
ATOM 1457 N N . LYS A 1 187 ? 3.284 9.041 -6.869 1.00 72.06 187 LYS A N 1
ATOM 1458 C CA . LYS A 1 187 ? 2.794 9.998 -5.870 1.00 72.06 187 LYS A CA 1
ATOM 1459 C C . LYS A 1 187 ? 1.394 9.640 -5.391 1.00 72.06 187 LYS A C 1
ATOM 1461 O O . LYS A 1 187 ? 1.118 9.761 -4.203 1.00 72.06 187 LYS A O 1
ATOM 1466 N N . ALA A 1 188 ? 0.519 9.177 -6.283 1.00 74.50 188 ALA A N 1
ATOM 1467 C CA . ALA A 1 188 ? -0.839 8.787 -5.915 1.00 74.50 188 ALA A CA 1
ATOM 1468 C C . ALA A 1 188 ? -0.856 7.582 -4.959 1.00 74.50 188 ALA A C 1
ATOM 1470 O O . ALA A 1 188 ? -1.571 7.612 -3.957 1.00 74.50 188 ALA A O 1
ATOM 1471 N N . VAL A 1 189 ? -0.060 6.542 -5.228 1.00 76.44 189 VAL A N 1
ATOM 1472 C CA . VAL A 1 189 ? 0.026 5.361 -4.354 1.00 76.44 189 VAL A CA 1
ATOM 1473 C C . VAL A 1 189 ? 0.683 5.705 -3.016 1.00 76.44 189 VAL A C 1
ATOM 1475 O O . VAL A 1 189 ? 0.153 5.322 -1.973 1.00 76.44 189 VAL A O 1
ATOM 1478 N N . ALA A 1 190 ? 1.774 6.476 -3.019 1.00 76.88 190 ALA A N 1
ATOM 1479 C CA . ALA A 1 190 ? 2.425 6.929 -1.788 1.00 76.88 190 ALA A CA 1
ATOM 1480 C C . ALA A 1 190 ? 1.485 7.783 -0.916 1.00 76.88 190 ALA A C 1
ATOM 1482 O O . ALA A 1 190 ? 1.384 7.576 0.294 1.00 76.88 190 ALA A O 1
ATOM 1483 N N . GLU A 1 191 ? 0.735 8.695 -1.536 1.00 82.00 191 GLU A N 1
ATOM 1484 C CA . GLU A 1 191 ? -0.267 9.506 -0.845 1.00 82.00 191 GLU A CA 1
ATOM 1485 C C . GLU A 1 191 ? -1.409 8.646 -0.291 1.00 82.00 191 GLU A C 1
ATOM 1487 O O . GLU A 1 191 ? -1.852 8.838 0.841 1.00 82.00 191 GLU A O 1
ATOM 1492 N N . THR A 1 192 ? -1.843 7.634 -1.044 1.00 84.38 192 THR A N 1
ATOM 1493 C CA . THR A 1 192 ? -2.853 6.679 -0.571 1.00 84.38 192 THR A CA 1
ATOM 1494 C C . THR A 1 192 ? -2.363 5.926 0.662 1.00 84.38 192 THR A C 1
ATOM 1496 O O . THR A 1 192 ? -3.086 5.834 1.652 1.00 84.38 192 THR A O 1
ATOM 1499 N N . ALA A 1 193 ? -1.122 5.434 0.643 1.00 88.25 193 ALA A N 1
ATOM 1500 C CA . ALA A 1 193 ? -0.519 4.748 1.783 1.00 88.25 193 ALA A CA 1
ATOM 1501 C C . ALA A 1 193 ? -0.438 5.648 3.022 1.00 88.25 193 ALA A C 1
ATOM 1503 O O . ALA A 1 193 ? -0.727 5.197 4.133 1.00 88.25 193 ALA A O 1
ATOM 1504 N N . ARG A 1 194 ? -0.110 6.934 2.834 1.00 87.88 194 ARG A N 1
ATOM 1505 C CA . ARG A 1 194 ? -0.127 7.936 3.907 1.00 87.88 194 ARG A CA 1
ATOM 1506 C C . ARG A 1 194 ? -1.525 8.077 4.509 1.00 87.88 194 ARG A C 1
ATOM 1508 O O . ARG A 1 194 ? -1.664 7.943 5.723 1.00 87.88 194 ARG A O 1
ATOM 1515 N N . ILE A 1 195 ? -2.550 8.279 3.679 1.00 88.06 195 ILE A N 1
ATOM 1516 C CA . ILE A 1 195 ? -3.940 8.435 4.141 1.00 88.06 195 ILE A CA 1
ATOM 1517 C C . ILE A 1 195 ? -4.423 7.175 4.875 1.00 88.06 195 ILE A C 1
ATOM 1519 O O . ILE A 1 195 ? -5.054 7.276 5.927 1.00 88.06 195 ILE A O 1
ATOM 1523 N N . VAL A 1 196 ? -4.100 5.984 4.364 1.00 90.94 196 VAL A N 1
ATOM 1524 C CA . VAL A 1 196 ? -4.436 4.709 5.019 1.00 90.94 196 VAL A CA 1
ATOM 1525 C C . VAL A 1 196 ? -3.757 4.598 6.389 1.00 90.94 196 VAL A C 1
ATOM 1527 O O . VAL A 1 196 ? -4.414 4.272 7.379 1.00 90.94 196 VAL A O 1
ATOM 1530 N N . ASN A 1 197 ? -2.469 4.930 6.485 1.00 92.75 197 ASN A N 1
ATOM 1531 C CA . ASN A 1 197 ? -1.752 4.941 7.760 1.00 92.75 197 ASN A CA 1
ATOM 1532 C C . ASN A 1 197 ? -2.342 5.942 8.762 1.00 92.75 197 ASN A C 1
ATOM 1534 O O . ASN A 1 197 ? -2.432 5.640 9.955 1.00 92.75 197 ASN A O 1
ATOM 1538 N N . GLU A 1 198 ? -2.763 7.114 8.290 1.00 90.25 198 GLU A N 1
ATOM 1539 C CA . GLU A 1 198 ? -3.431 8.132 9.108 1.00 90.25 198 GLU A CA 1
ATOM 1540 C C . GLU A 1 198 ? -4.812 7.689 9.591 1.00 90.25 198 GLU A C 1
ATOM 1542 O O . GLU A 1 198 ? -5.183 8.012 10.718 1.00 90.25 198 GLU A O 1
ATOM 1547 N N . ALA A 1 199 ? -5.526 6.878 8.809 1.00 91.38 199 ALA A N 1
ATOM 1548 C CA . ALA A 1 199 ? -6.785 6.277 9.235 1.00 91.38 199 ALA A CA 1
ATOM 1549 C C . ALA A 1 199 ? -6.578 5.202 10.320 1.00 91.38 199 ALA A C 1
ATOM 1551 O O . ALA A 1 199 ? -7.343 5.130 11.282 1.00 91.38 199 A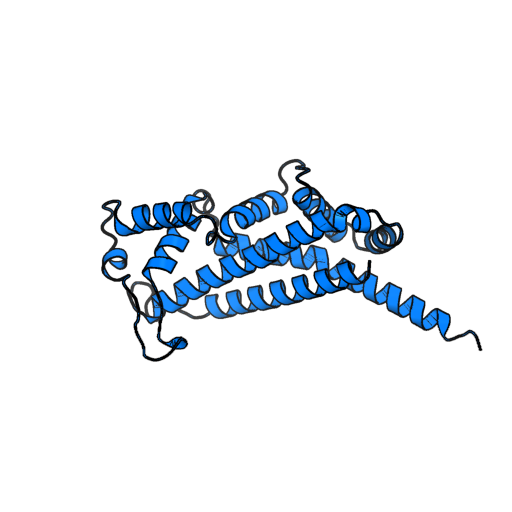LA A O 1
ATOM 1552 N N . ILE A 1 200 ? -5.542 4.366 10.185 1.00 94.62 200 ILE A N 1
ATOM 1553 C CA . ILE A 1 200 ? -5.307 3.205 11.062 1.00 94.62 200 ILE A CA 1
ATOM 1554 C C . ILE A 1 200 ? -4.666 3.607 12.397 1.00 94.62 200 ILE A C 1
ATOM 1556 O O . ILE A 1 200 ? -5.066 3.124 13.461 1.00 94.62 200 ILE A O 1
ATOM 1560 N N . LYS A 1 201 ? -3.660 4.489 12.375 1.00 96.44 201 LYS A N 1
ATOM 1561 C CA . LYS A 1 201 ? -2.829 4.794 13.552 1.00 96.44 201 LYS A CA 1
ATOM 1562 C C . LYS A 1 201 ? -3.633 5.256 14.779 1.00 96.44 201 LYS A C 1
ATOM 1564 O O . LYS A 1 201 ? -3.383 4.716 15.861 1.00 96.44 201 LYS A O 1
ATOM 1569 N N . PRO A 1 202 ? -4.575 6.214 14.683 1.00 95.44 202 PRO A N 1
ATOM 1570 C CA . PRO A 1 202 ? -5.332 6.678 15.847 1.00 95.44 202 PRO A CA 1
ATOM 1571 C C . PRO A 1 202 ? -6.163 5.563 16.492 1.00 95.44 202 PRO A C 1
ATOM 1573 O O . PRO A 1 202 ? -6.243 5.478 17.717 1.00 95.44 202 PRO A O 1
ATOM 1576 N N . ILE A 1 203 ? -6.713 4.666 15.670 1.00 94.81 203 ILE A N 1
ATOM 1577 C CA . ILE A 1 203 ? -7.519 3.518 16.098 1.00 94.81 203 ILE A CA 1
ATOM 1578 C C . ILE A 1 203 ? -6.663 2.519 16.882 1.00 94.81 203 ILE A C 1
ATOM 1580 O O . ILE A 1 203 ? -7.055 2.086 17.966 1.00 94.81 203 ILE A O 1
ATOM 1584 N N . LEU A 1 204 ? -5.465 2.204 16.380 1.00 96.38 204 LEU A N 1
ATOM 1585 C CA . LEU A 1 204 ? -4.513 1.328 17.070 1.00 96.38 204 LEU A CA 1
ATOM 1586 C C . LEU A 1 204 ? -4.059 1.906 18.415 1.00 96.38 204 LEU A C 1
ATOM 1588 O O . LEU A 1 204 ? -4.022 1.190 19.418 1.00 96.38 204 LEU A O 1
ATOM 1592 N N . ILE A 1 205 ? -3.729 3.202 18.450 1.00 96.44 205 ILE A N 1
ATOM 1593 C CA . ILE A 1 205 ? -3.321 3.890 19.684 1.00 96.44 205 ILE A CA 1
ATOM 1594 C C . ILE A 1 205 ? -4.418 3.768 20.739 1.00 96.44 205 ILE A C 1
ATOM 1596 O O . ILE A 1 205 ? -4.137 3.449 21.897 1.00 96.44 205 ILE A O 1
ATOM 1600 N N . GLU A 1 206 ? -5.662 4.021 20.345 1.00 95.00 206 GLU A N 1
ATOM 1601 C CA . GLU A 1 206 ? -6.782 4.019 21.272 1.00 95.00 206 GLU A CA 1
ATOM 1602 C C . GLU A 1 206 ? -7.132 2.611 21.759 1.00 95.00 206 GLU A C 1
ATOM 1604 O O . GLU A 1 206 ? -7.324 2.401 22.957 1.00 95.00 206 GLU A O 1
ATOM 1609 N N . PHE A 1 207 ? -7.074 1.614 20.879 1.00 94.88 207 PHE A N 1
ATOM 1610 C CA . PHE A 1 207 ? -7.185 0.211 21.271 1.00 94.88 207 PHE A CA 1
ATOM 1611 C C . PHE A 1 207 ? -6.144 -0.189 22.329 1.00 94.88 207 PHE A C 1
ATOM 1613 O O . PHE A 1 207 ? -6.497 -0.734 23.381 1.00 94.88 207 PHE A O 1
ATOM 1620 N N . ILE A 1 208 ? -4.868 0.154 22.115 1.00 94.81 208 ILE A N 1
ATOM 1621 C CA . ILE A 1 208 ? -3.793 -0.133 23.079 1.00 94.81 208 ILE A CA 1
ATOM 1622 C C . ILE A 1 208 ? -4.042 0.595 24.406 1.00 94.81 208 ILE A C 1
ATOM 1624 O O . ILE A 1 208 ? -3.843 0.015 25.479 1.00 94.81 208 ILE A O 1
ATOM 1628 N N . ARG A 1 209 ? -4.491 1.856 24.371 1.00 94.44 209 ARG A N 1
ATOM 1629 C CA . ARG A 1 209 ? -4.832 2.620 25.584 1.00 94.44 209 ARG A CA 1
ATOM 1630 C C . ARG A 1 209 ? -5.942 1.944 26.381 1.00 94.44 209 ARG A C 1
ATOM 1632 O O . ARG A 1 209 ? -5.797 1.807 27.597 1.00 94.44 209 ARG A O 1
ATOM 1639 N N . GLN A 1 210 ? -7.011 1.497 25.725 1.00 92.00 210 GLN A N 1
ATOM 1640 C CA . GLN A 1 210 ? -8.118 0.804 26.389 1.00 92.00 210 GLN A CA 1
ATOM 1641 C C . GLN A 1 210 ? -7.667 -0.530 26.993 1.00 92.00 210 GLN A C 1
ATOM 1643 O O . GLN A 1 210 ? -7.957 -0.794 28.163 1.00 92.00 210 GLN A O 1
ATOM 1648 N N . ARG A 1 211 ? -6.861 -1.319 26.268 1.00 91.69 211 ARG A N 1
ATOM 1649 C CA . ARG A 1 211 ? -6.265 -2.562 26.789 1.00 91.69 211 ARG A CA 1
ATOM 1650 C C . ARG A 1 211 ? -5.377 -2.317 28.012 1.00 91.69 211 ARG A C 1
ATOM 1652 O O . ARG A 1 211 ? -5.506 -3.023 29.011 1.00 91.69 211 ARG A O 1
ATOM 1659 N N . ARG A 1 212 ? -4.539 -1.273 27.994 1.00 91.88 212 ARG A N 1
ATOM 1660 C CA . ARG A 1 212 ? -3.701 -0.888 29.148 1.00 91.88 212 ARG A CA 1
ATOM 1661 C C . ARG A 1 212 ? -4.528 -0.465 30.363 1.00 91.88 212 ARG A C 1
ATOM 1663 O O . ARG A 1 212 ? -4.188 -0.847 31.479 1.00 91.88 212 ARG A O 1
ATOM 1670 N N . LYS A 1 213 ? -5.606 0.303 30.167 1.00 90.50 213 LYS A N 1
ATOM 1671 C CA . LYS A 1 213 ? -6.521 0.689 31.257 1.00 90.50 213 LYS A CA 1
ATOM 1672 C C . LYS A 1 213 ? -7.199 -0.536 31.875 1.00 90.50 213 LYS A C 1
ATOM 1674 O O . LYS A 1 213 ? -7.193 -0.670 33.094 1.00 90.50 213 LYS A O 1
ATOM 1679 N N . ALA A 1 214 ? -7.706 -1.450 31.046 1.00 87.25 214 ALA A N 1
ATOM 1680 C CA . ALA A 1 214 ? -8.342 -2.683 31.508 1.00 87.25 214 ALA A CA 1
ATOM 1681 C C . ALA A 1 214 ? -7.377 -3.588 32.295 1.00 87.25 214 ALA A C 1
ATOM 1683 O O . ALA A 1 214 ? -7.767 -4.156 33.310 1.00 87.25 214 ALA A O 1
ATOM 1684 N N . ALA A 1 215 ? -6.113 -3.686 31.870 1.00 87.31 215 ALA A N 1
ATOM 1685 C CA . ALA A 1 215 ? -5.091 -4.443 32.594 1.00 87.31 215 ALA A CA 1
ATOM 1686 C C . ALA A 1 215 ? -4.773 -3.833 33.972 1.00 87.31 215 ALA A C 1
ATOM 1688 O O . ALA A 1 215 ? -4.639 -4.564 34.948 1.00 87.31 215 ALA A O 1
ATOM 1689 N N . ARG A 1 216 ? -4.709 -2.497 34.073 1.00 8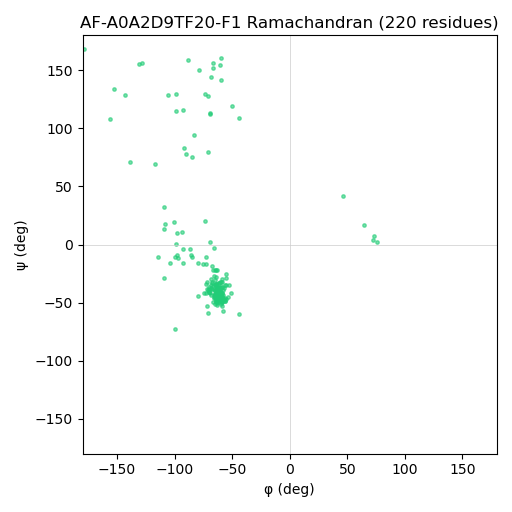4.31 216 ARG A N 1
ATOM 1690 C CA . ARG A 1 216 ? -4.460 -1.792 35.344 1.00 84.31 216 ARG A CA 1
ATOM 1691 C C . ARG A 1 216 ? -5.636 -1.883 36.319 1.00 84.31 216 ARG A C 1
ATOM 1693 O O . ARG A 1 216 ? -5.408 -2.069 37.505 1.00 84.31 216 ARG A O 1
ATOM 1700 N N . GLY A 1 217 ? -6.875 -1.809 35.827 1.00 75.44 217 GLY A N 1
ATOM 1701 C CA . GLY A 1 217 ? -8.079 -1.925 36.664 1.00 75.44 217 GLY A CA 1
ATOM 1702 C C . GLY A 1 217 ? -8.293 -3.314 37.279 1.00 75.44 217 GLY A C 1
ATOM 1703 O O . GLY A 1 217 ? -9.019 -3.438 38.256 1.00 75.44 217 GLY A O 1
ATOM 1704 N N . LYS A 1 218 ? -7.642 -4.354 36.743 1.00 67.06 218 LYS A N 1
ATOM 1705 C CA . LYS A 1 218 ? -7.640 -5.707 37.326 1.00 67.06 218 LYS A CA 1
ATOM 1706 C C . LYS A 1 218 ? -6.574 -5.906 38.414 1.00 67.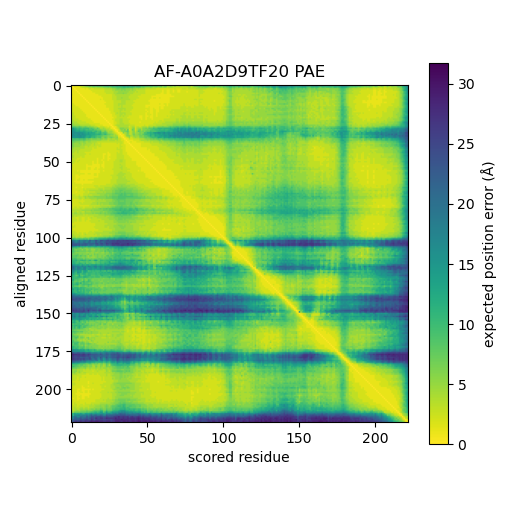06 218 LYS A C 1
ATOM 1708 O O . LYS A 1 218 ? -6.606 -6.927 39.085 1.00 67.06 218 LYS A O 1
ATOM 1713 N N . GLY A 1 219 ? -5.638 -4.965 38.580 1.00 56.53 219 GLY A N 1
ATOM 1714 C CA . GLY A 1 219 ? -4.503 -5.073 39.506 1.00 56.53 219 GLY A CA 1
ATOM 1715 C C . GLY A 1 219 ? -4.672 -4.356 40.851 1.00 56.53 219 GLY A C 1
ATOM 1716 O O . GLY A 1 219 ? -3.751 -4.388 41.653 1.00 56.53 219 GLY A O 1
ATOM 1717 N N . THR A 1 220 ? -5.806 -3.694 41.103 1.00 54.50 220 THR A N 1
ATOM 1718 C CA . THR A 1 220 ? -6.079 -2.949 42.353 1.00 54.50 220 THR A CA 1
ATOM 1719 C C . THR A 1 220 ? -7.120 -3.631 43.247 1.00 54.50 220 THR A C 1
ATOM 1721 O O . THR A 1 220 ? -7.714 -2.984 44.101 1.00 54.50 220 THR A O 1
ATOM 1724 N N . GLY A 1 221 ? -7.383 -4.919 43.017 1.00 52.94 221 GLY A N 1
ATOM 1725 C CA . GLY A 1 221 ? -8.290 -5.742 43.817 1.00 52.94 221 GLY A CA 1
ATOM 1726 C C . GLY A 1 221 ? -7.539 -6.883 44.494 1.00 52.94 221 GLY A C 1
ATOM 1727 O O . GLY A 1 221 ? -7.702 -8.030 44.092 1.00 52.94 221 GLY A O 1
ATOM 1728 N N . THR A 1 222 ? -6.700 -6.551 45.472 1.00 42.28 222 THR A N 1
ATOM 1729 C CA . THR A 1 222 ? -6.153 -7.470 46.485 1.00 42.28 222 THR A CA 1
ATOM 1730 C C . THR A 1 222 ? -6.075 -6.726 47.798 1.00 42.28 222 THR A C 1
ATOM 1732 O O . THR A 1 222 ? -5.474 -5.627 47.770 1.00 42.28 222 THR A O 1
#

pLDDT: mean 81.32, std 12.83, range [39.31, 97.69]